Protein AF-A0A2H6NH51-F1 (afdb_monomer)

Nearest PDB structures (foldseek):
  9avl-assembly1_Q  TM=4.907E-01  e=4.802E-16  Homo sapiens
  7dd7-assembly1_B  TM=4.843E-01  e=1.681E-16  Gallus gallus
  8szg-assembly1_A  TM=5.034E-01  e=1.294E-15  Homo sapiens
  7m3g-assembly1_B  TM=4.963E-01  e=8.116E-16  Homo sapiens
  8szh-assembly1_B  TM=4.810E-01  e=1.025E-15  Homo sapiens

Organism: NCBI:txid3147026

Foldseek 3Di:
DDWDADPVRHTDDKDWDWDWDDDVPDDTDIDGQWIQDPNDTGGDVVNVVSCVVVVHDDDDPAPDDWAAWQWAWADDPPDDPRDTDTHGADFQWTGQDIHHNHTHGDDPQWGADPSRNDTDGDDDDAAACPDPVNVVLLVVLVVQLVVLVVVLVVCVVPVVDVVCVVPPVVVVNVVSVVSNVVSCVVVLRHDDDDPVNVVVCVVVPD

Radius of gyration: 40.47 Å; Cα contacts (8 Å, |Δi|>4): 249; chains: 1; bounding box: 83×33×115 Å

InterPro domains:
  IPR000068 GPCR, family 3, extracellular calcium-sensing receptor-related [PTHR24061] (3-205)
  IPR009030 Growth factor receptor cysteine-rich domain superfamily [SSF57184] (60-121)
  IPR011500 GPCR, family 3, nine cysteines domain [PF07562] (59-112)
  IPR017978 GPCR family 3, C-terminal [PF00003] (127-206)
  IPR017978 GPCR family 3, C-terminal [PS50259] (133-206)
  IPR038550 GPCR, family 3, nine cysteines domain superfamily [G3DSA:2.10.50.30] (57-134)

pLDDT: mean 82.9, std 10.69, range [46.97, 96.56]

Structure (mmCIF, N/CA/C/O backbone):
data_AF-A0A2H6NH51-F1
#
_entry.id   AF-A0A2H6NH51-F1
#
loop_
_atom_site.group_PDB
_atom_site.id
_atom_site.type_symbol
_atom_site.label_atom_id
_atom_site.label_alt_id
_atom_site.label_comp_id
_atom_site.label_asym_id
_atom_site.label_entity_id
_atom_site.label_seq_id
_atom_site.pdbx_PDB_ins_code
_atom_site.Cartn_x
_atom_site.Cartn_y
_atom_site.Cartn_z
_atom_site.occupancy
_atom_site.B_iso_or_equiv
_atom_site.auth_seq_id
_atom_site.auth_comp_id
_atom_site.auth_asym_id
_atom_site.auth_atom_id
_atom_site.pdbx_PDB_model_num
ATOM 1 N N . PHE A 1 1 ? 47.342 8.811 -46.513 1.00 53.38 1 PHE A N 1
ATOM 2 C CA . PHE A 1 1 ? 46.679 7.983 -45.489 1.00 53.38 1 PHE A CA 1
ATOM 3 C C . PHE A 1 1 ? 47.069 8.536 -44.127 1.00 53.38 1 PHE A C 1
ATOM 5 O O . PHE A 1 1 ? 48.263 8.658 -43.884 1.00 53.38 1 PHE A O 1
ATOM 12 N N . LYS A 1 2 ? 46.115 8.971 -43.295 1.00 65.12 2 LYS A N 1
ATOM 13 C CA . LYS A 1 2 ? 46.394 9.384 -41.910 1.00 65.12 2 LYS A CA 1
ATOM 14 C C . LYS A 1 2 ? 45.857 8.282 -41.002 1.00 65.12 2 LYS A C 1
ATOM 16 O O . LYS A 1 2 ? 44.665 8.012 -41.045 1.00 65.12 2 LYS A O 1
ATOM 21 N N . LEU A 1 3 ? 46.753 7.611 -40.284 1.00 69.19 3 LEU A N 1
ATOM 22 C CA . LEU A 1 3 ? 46.418 6.585 -39.300 1.00 69.19 3 LEU A CA 1
ATOM 23 C C . LEU A 1 3 ? 46.272 7.266 -37.943 1.00 69.19 3 LEU A C 1
ATOM 25 O O . LEU A 1 3 ? 47.098 8.107 -37.584 1.00 69.19 3 LEU A O 1
ATOM 29 N N . TYR A 1 4 ? 45.223 6.913 -37.216 1.00 73.75 4 TYR A N 1
ATOM 30 C CA . TYR A 1 4 ? 44.957 7.421 -35.878 1.00 73.75 4 TYR A CA 1
ATOM 31 C C . TYR A 1 4 ? 44.910 6.231 -34.932 1.00 73.75 4 TYR A C 1
ATOM 33 O O . TYR A 1 4 ? 44.354 5.195 -35.289 1.00 73.75 4 TYR A O 1
ATOM 41 N N . MET A 1 5 ? 45.517 6.371 -33.759 1.00 75.56 5 MET A N 1
ATOM 42 C CA . MET A 1 5 ? 45.438 5.363 -32.709 1.00 75.56 5 MET A CA 1
ATOM 43 C C . MET A 1 5 ? 44.361 5.770 -31.712 1.00 75.56 5 MET A C 1
ATOM 45 O O . MET A 1 5 ? 44.186 6.959 -31.427 1.00 75.56 5 MET A O 1
ATOM 49 N N . ASP A 1 6 ? 43.622 4.792 -31.217 1.00 75.12 6 ASP A N 1
ATOM 50 C CA . ASP A 1 6 ? 42.740 4.961 -30.079 1.00 75.12 6 ASP A CA 1
ATOM 51 C C . ASP A 1 6 ? 43.566 5.116 -28.774 1.00 75.12 6 ASP A C 1
ATOM 53 O O . ASP A 1 6 ? 44.796 4.993 -28.788 1.00 75.12 6 ASP A O 1
ATOM 57 N N . PRO A 1 7 ? 42.929 5.407 -27.626 1.00 77.06 7 PRO A N 1
ATOM 58 C CA . PRO A 1 7 ? 43.622 5.539 -26.342 1.00 77.06 7 PRO A CA 1
ATOM 59 C C . PRO A 1 7 ? 44.364 4.276 -25.875 1.00 77.06 7 PRO A C 1
ATOM 61 O O . PRO A 1 7 ? 45.208 4.373 -24.987 1.00 77.06 7 PRO A O 1
ATOM 64 N N . ASN A 1 8 ? 44.054 3.115 -26.456 1.00 82.38 8 ASN A N 1
ATOM 65 C CA . ASN A 1 8 ? 44.655 1.822 -26.139 1.00 82.38 8 ASN A CA 1
ATOM 66 C C . ASN A 1 8 ? 45.811 1.464 -27.095 1.00 82.38 8 ASN A C 1
ATOM 68 O O . ASN A 1 8 ? 46.464 0.440 -26.904 1.00 82.38 8 ASN A O 1
ATOM 72 N N . GLY A 1 9 ? 46.097 2.305 -28.097 1.00 79.19 9 GLY A N 1
ATOM 73 C CA . GLY A 1 9 ? 47.143 2.076 -29.096 1.00 79.19 9 GLY A CA 1
ATOM 74 C C . GLY A 1 9 ? 46.693 1.256 -30.310 1.00 79.19 9 GLY A C 1
ATOM 75 O O . GLY A 1 9 ? 47.531 0.888 -31.134 1.00 79.19 9 GLY A O 1
ATOM 76 N N . GLU A 1 10 ? 45.395 0.982 -30.457 1.00 79.38 10 GLU A N 1
ATOM 77 C CA . GLU A 1 10 ? 44.827 0.284 -31.612 1.00 79.38 10 GLU A CA 1
ATOM 78 C C . GLU A 1 10 ? 44.537 1.256 -32.757 1.00 79.38 10 GLU A C 1
ATOM 80 O O . GLU A 1 10 ? 44.180 2.415 -32.548 1.00 79.38 10 GLU A O 1
ATOM 85 N N . VAL A 1 11 ? 44.670 0.800 -34.005 1.00 78.31 11 VAL A N 1
ATOM 86 C CA . VAL A 1 11 ? 44.349 1.633 -35.172 1.00 78.31 11 VAL A CA 1
ATOM 87 C C . VAL A 1 11 ? 42.841 1.882 -35.216 1.00 78.31 11 VAL A C 1
ATOM 89 O O . VAL A 1 11 ? 42.056 0.961 -35.429 1.00 78.31 11 VAL A O 1
ATOM 92 N N . ALA A 1 12 ? 42.434 3.143 -35.076 1.00 74.75 12 ALA A N 1
ATOM 93 C CA . ALA A 1 12 ? 41.048 3.547 -35.238 1.00 74.75 12 ALA A CA 1
ATOM 94 C C . ALA A 1 12 ? 40.618 3.358 -36.700 1.00 74.75 12 ALA A C 1
ATOM 96 O O . ALA A 1 12 ? 41.157 3.988 -37.614 1.00 74.75 12 ALA A O 1
ATOM 97 N N . ALA A 1 13 ? 39.640 2.477 -36.908 1.00 75.88 13 ALA A N 1
ATOM 98 C CA . ALA A 1 13 ? 39.051 2.222 -38.212 1.00 75.88 13 ALA A CA 1
ATOM 99 C C . ALA A 1 13 ? 37.956 3.248 -38.526 1.00 75.88 13 ALA A C 1
ATOM 101 O O . ALA A 1 13 ? 37.022 3.442 -37.744 1.00 75.88 13 ALA A O 1
ATOM 102 N N . ASP A 1 14 ? 38.043 3.849 -39.711 1.00 83.19 14 ASP A N 1
ATOM 103 C CA . ASP A 1 14 ? 36.959 4.654 -40.259 1.00 83.19 14 ASP A CA 1
ATOM 104 C C . ASP A 1 14 ? 35.989 3.737 -41.017 1.00 83.19 14 ASP A C 1
ATOM 106 O O . ASP A 1 14 ? 36.374 3.014 -41.940 1.00 83.19 14 ASP A O 1
ATOM 110 N N . LEU A 1 15 ? 34.715 3.751 -40.627 1.00 86.81 15 LEU A N 1
ATOM 111 C CA . LEU A 1 15 ? 33.691 2.843 -41.148 1.00 86.81 15 LEU A CA 1
ATOM 112 C C . LEU A 1 15 ? 32.605 3.626 -41.887 1.00 86.81 15 LEU A C 1
ATOM 114 O O . LEU A 1 15 ? 32.088 4.627 -41.396 1.00 86.81 15 LEU A O 1
ATOM 118 N N . GLY A 1 16 ? 32.216 3.150 -43.070 1.00 88.62 16 GLY A N 1
ATOM 119 C CA . GLY A 1 16 ? 31.068 3.670 -43.813 1.00 88.62 16 GLY A CA 1
ATOM 120 C C . GLY A 1 16 ? 29.858 2.755 -43.661 1.00 88.62 16 GLY A C 1
ATOM 121 O O . GLY A 1 16 ? 29.930 1.586 -44.032 1.00 88.62 16 GLY A O 1
ATOM 122 N N . ILE A 1 17 ? 28.737 3.291 -43.181 1.00 88.56 17 ILE A N 1
ATOM 123 C CA . ILE A 1 17 ? 27.462 2.575 -43.096 1.00 88.56 17 ILE A CA 1
ATOM 124 C C . ILE A 1 17 ? 26.653 2.863 -44.357 1.00 88.56 17 ILE A C 1
ATOM 126 O O . ILE A 1 17 ? 26.317 4.012 -44.656 1.00 88.56 17 ILE A O 1
ATOM 130 N N . TRP A 1 18 ? 26.332 1.806 -45.095 1.00 88.06 18 TRP A N 1
ATOM 131 C CA . TRP A 1 18 ? 25.560 1.859 -46.333 1.00 88.06 18 TRP A CA 1
ATOM 132 C C . TRP A 1 18 ? 24.191 1.217 -46.131 1.00 88.06 18 TRP A C 1
ATOM 134 O O . TRP A 1 18 ? 24.067 0.259 -45.375 1.00 88.06 18 TRP A O 1
ATOM 144 N N . GLY A 1 19 ? 23.178 1.704 -46.839 1.00 84.38 19 GLY A N 1
ATOM 145 C CA . GLY A 1 19 ? 21.852 1.095 -46.878 1.00 84.38 19 GLY A CA 1
ATOM 146 C C . GLY A 1 19 ? 21.200 1.259 -48.245 1.00 84.38 19 GLY A C 1
ATOM 147 O O . GLY A 1 19 ? 21.696 2.001 -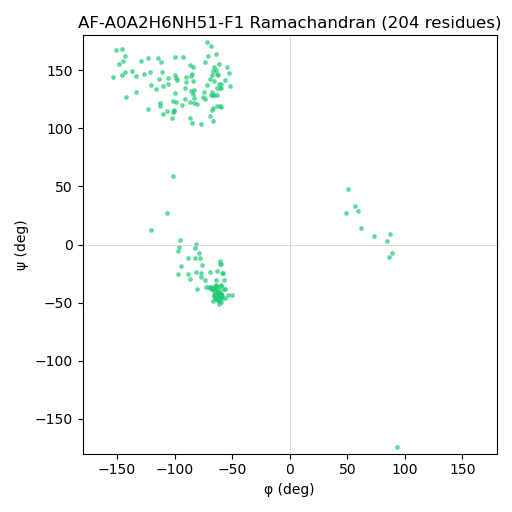49.093 1.00 84.38 19 GLY A O 1
ATOM 148 N N . TYR A 1 20 ? 20.104 0.539 -48.463 1.00 83.69 20 TYR A N 1
ATOM 149 C CA . TYR A 1 20 ? 19.330 0.608 -49.699 1.00 83.69 20 TYR A CA 1
ATOM 150 C C . TYR A 1 20 ? 18.103 1.496 -49.505 1.00 83.69 20 TYR A C 1
ATOM 152 O O . TYR A 1 20 ? 17.339 1.317 -48.558 1.00 83.69 20 TYR A O 1
ATOM 160 N N . LEU A 1 21 ? 17.906 2.440 -50.420 1.00 77.75 21 LEU A N 1
ATOM 161 C CA . LEU A 1 21 ? 16.709 3.263 -50.518 1.00 77.75 21 LEU A CA 1
ATOM 162 C C . LEU A 1 21 ? 15.825 2.706 -51.628 1.00 77.75 21 LEU A C 1
ATOM 164 O O . LEU A 1 21 ? 16.200 2.709 -52.799 1.00 77.75 21 LEU A O 1
ATOM 168 N N . ILE A 1 22 ? 14.650 2.225 -5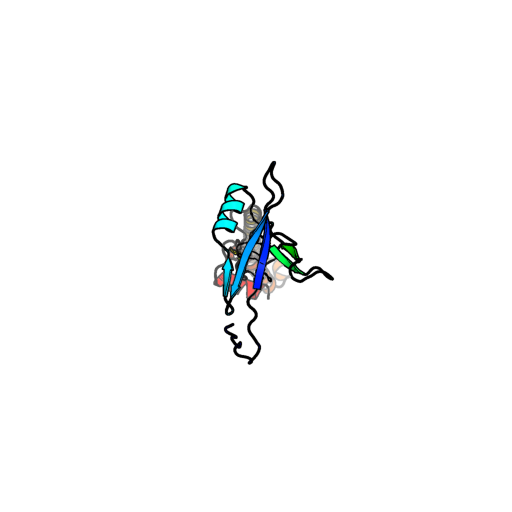1.235 1.00 76.75 22 ILE A N 1
ATOM 169 C CA . ILE A 1 22 ? 13.651 1.666 -52.142 1.00 76.75 22 ILE A CA 1
ATOM 170 C C . ILE A 1 22 ? 12.576 2.733 -52.336 1.00 76.75 22 ILE A C 1
ATOM 172 O O . ILE A 1 22 ? 11.818 3.031 -51.411 1.00 76.75 22 ILE A O 1
ATOM 176 N N . LEU A 1 23 ? 12.538 3.327 -53.526 1.00 73.94 23 LEU A N 1
ATOM 177 C CA . LEU A 1 23 ? 11.530 4.307 -53.918 1.00 73.94 23 LEU A CA 1
ATOM 178 C C . LEU A 1 23 ? 10.449 3.618 -54.762 1.00 73.94 23 LEU A C 1
ATOM 180 O O . LEU A 1 23 ? 10.765 2.731 -55.556 1.00 73.94 23 LEU A O 1
ATOM 184 N N . PRO A 1 24 ? 9.168 3.996 -54.618 1.00 71.38 24 PRO A N 1
ATOM 185 C CA . PRO A 1 24 ? 8.112 3.409 -55.428 1.00 71.38 24 PRO A CA 1
ATOM 186 C C . PRO A 1 24 ? 8.343 3.745 -56.911 1.00 71.38 24 PRO A C 1
ATOM 188 O O . PRO A 1 24 ? 8.292 4.914 -57.281 1.00 71.38 24 PRO A O 1
ATOM 191 N N . ARG A 1 25 ? 8.524 2.703 -57.740 1.00 73.31 25 ARG A N 1
ATOM 192 C CA . ARG A 1 25 ? 8.771 2.723 -59.205 1.00 73.31 25 ARG A CA 1
ATOM 193 C C . ARG A 1 25 ? 10.222 2.918 -59.680 1.00 73.31 25 ARG A C 1
ATOM 195 O O . ARG A 1 25 ? 10.425 2.904 -60.888 1.00 73.31 25 ARG A O 1
ATOM 202 N N . ASP A 1 26 ? 11.196 3.006 -58.777 1.00 77.12 26 ASP A N 1
ATOM 203 C CA . ASP A 1 26 ? 12.629 3.070 -59.116 1.00 77.12 26 ASP A CA 1
ATOM 204 C C . ASP A 1 26 ? 13.384 1.819 -58.626 1.00 77.12 26 ASP A C 1
ATOM 206 O O . ASP A 1 26 ? 12.936 1.120 -57.713 1.00 77.12 26 ASP A O 1
ATOM 210 N N . ASP A 1 27 ? 14.560 1.565 -59.207 1.00 82.94 27 ASP A N 1
ATOM 211 C CA . ASP A 1 27 ? 15.500 0.537 -58.739 1.00 82.94 27 ASP A CA 1
ATOM 212 C C . ASP A 1 27 ? 16.104 0.909 -57.361 1.00 82.94 27 ASP A C 1
ATOM 214 O O . ASP A 1 27 ? 16.318 2.101 -57.087 1.00 82.94 27 ASP A O 1
ATOM 218 N N . PRO A 1 28 ? 16.389 -0.061 -56.465 1.00 81.44 28 PRO A N 1
ATOM 219 C CA . PRO A 1 28 ? 16.940 0.219 -55.142 1.00 81.44 28 PRO A CA 1
ATOM 220 C C . PRO A 1 28 ? 18.299 0.923 -55.222 1.00 81.44 28 PRO A C 1
ATOM 222 O O . PRO A 1 28 ? 19.288 0.365 -55.695 1.00 81.44 28 PRO A O 1
ATOM 225 N N . ARG A 1 29 ? 18.396 2.137 -54.671 1.00 81.62 29 ARG A N 1
ATOM 226 C CA . ARG A 1 29 ? 19.655 2.897 -54.668 1.00 81.62 29 ARG A CA 1
ATOM 227 C C . ARG A 1 29 ? 20.472 2.608 -53.416 1.00 81.62 29 ARG A C 1
ATOM 2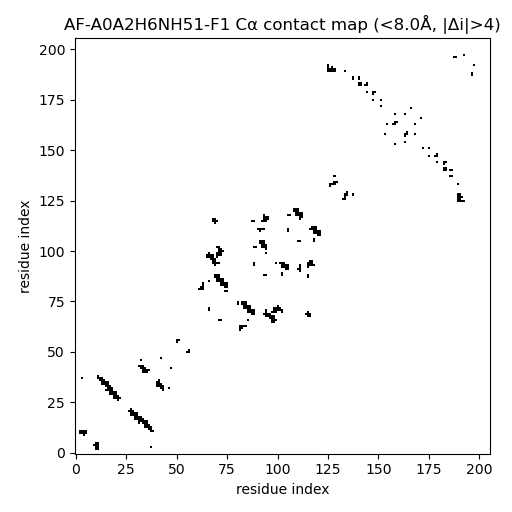29 O O . ARG A 1 29 ? 19.987 2.786 -52.299 1.00 81.62 29 ARG A O 1
ATOM 236 N N . LYS A 1 30 ? 21.730 2.189 -53.592 1.00 85.44 30 LYS A N 1
ATOM 237 C CA . LYS A 1 30 ? 22.684 2.024 -52.487 1.00 85.44 30 LYS A CA 1
ATOM 238 C C . LYS A 1 30 ? 23.283 3.372 -52.108 1.00 85.44 30 LYS A C 1
ATOM 240 O O . LYS A 1 30 ? 23.947 4.015 -52.913 1.00 85.44 30 LYS A O 1
ATOM 245 N N . GLU A 1 31 ? 23.097 3.759 -50.858 1.00 84.50 31 GLU A N 1
ATOM 246 C CA . GLU A 1 31 ? 23.426 5.088 -50.359 1.00 84.50 31 GLU A CA 1
ATOM 247 C C . GLU A 1 31 ? 24.193 5.000 -49.039 1.00 84.50 31 GLU A C 1
ATOM 249 O O . GLU A 1 31 ? 23.980 4.095 -48.227 1.00 84.50 31 GLU A O 1
ATOM 254 N N . ARG A 1 32 ? 25.134 5.924 -48.821 1.00 85.88 32 ARG A N 1
ATOM 255 C CA . ARG A 1 32 ? 25.915 5.967 -47.577 1.00 85.88 32 ARG A CA 1
ATOM 256 C C . ARG A 1 32 ? 25.134 6.743 -46.524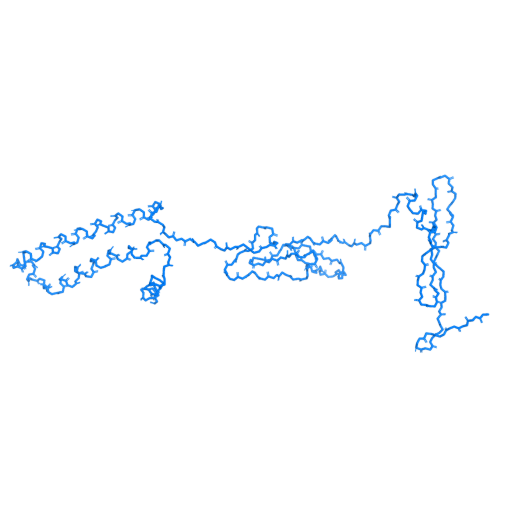 1.00 85.88 32 ARG A C 1
ATOM 258 O O . ARG A 1 32 ? 25.098 7.969 -46.558 1.00 85.88 32 ARG A O 1
ATOM 265 N N . LEU A 1 33 ? 24.550 6.037 -45.566 1.00 86.75 33 LEU A N 1
ATOM 266 C CA . LEU A 1 33 ? 23.652 6.618 -44.568 1.00 86.75 33 LEU A CA 1
ATOM 267 C C . LEU A 1 33 ? 24.405 7.296 -43.420 1.00 86.75 33 LEU A C 1
ATOM 269 O O . LEU A 1 33 ? 23.997 8.356 -42.943 1.00 86.75 33 LEU A O 1
ATOM 273 N N . ALA A 1 34 ? 25.517 6.706 -42.990 1.00 88.56 34 ALA A N 1
ATOM 274 C CA . ALA A 1 34 ? 26.318 7.226 -41.891 1.00 88.56 34 ALA A CA 1
ATOM 275 C C . ALA A 1 34 ? 27.790 6.848 -42.051 1.00 88.56 34 ALA A C 1
ATOM 277 O O . ALA A 1 34 ? 28.156 6.015 -42.883 1.00 88.56 34 ALA A O 1
ATOM 278 N N . TYR A 1 35 ? 28.647 7.478 -41.263 1.00 89.62 35 TYR A N 1
ATOM 279 C CA . TYR A 1 35 ? 30.046 7.100 -41.152 1.00 89.62 35 TYR A CA 1
ATOM 280 C C . TYR A 1 35 ? 30.523 7.268 -39.715 1.00 89.62 35 TYR A C 1
ATOM 282 O O . TYR A 1 35 ? 30.037 8.122 -38.973 1.00 89.62 35 TYR A O 1
ATOM 290 N N . PHE A 1 36 ? 31.456 6.415 -39.331 1.00 88.69 36 PHE A N 1
ATOM 291 C CA . PHE A 1 36 ? 32.162 6.475 -38.071 1.00 88.69 36 PHE A CA 1
ATOM 292 C C . PHE A 1 36 ? 33.595 6.868 -38.386 1.00 88.69 36 PHE A C 1
ATOM 294 O O . PHE A 1 36 ? 34.296 6.119 -39.057 1.00 88.69 36 PHE A O 1
ATOM 301 N N . GLU A 1 37 ? 33.998 8.059 -37.967 1.00 86.44 37 GLU A N 1
ATOM 302 C CA . GLU A 1 37 ? 35.344 8.577 -38.199 1.00 86.44 37 GLU A CA 1
ATOM 303 C C . GLU A 1 37 ? 35.859 9.162 -36.888 1.00 86.44 37 GLU A C 1
ATOM 305 O O . GLU A 1 37 ? 35.147 9.918 -36.222 1.00 86.44 37 GLU A O 1
ATOM 310 N N . ARG A 1 38 ? 37.085 8.804 -36.492 1.00 79.19 38 ARG A N 1
ATOM 311 C CA . ARG A 1 38 ? 37.716 9.302 -35.248 1.00 79.19 38 ARG A CA 1
ATOM 312 C C . ARG A 1 38 ? 36.825 9.155 -34.005 1.00 79.19 38 ARG A C 1
ATOM 314 O O . ARG A 1 38 ? 36.629 10.112 -33.256 1.00 79.19 38 ARG A O 1
ATOM 321 N N . GLN A 1 39 ? 36.249 7.969 -33.817 1.00 77.25 39 GLN A N 1
ATOM 322 C CA . GLN A 1 39 ? 35.328 7.664 -32.714 1.00 77.25 39 GLN A CA 1
ATOM 323 C C . GLN A 1 39 ? 34.031 8.491 -32.694 1.00 77.25 39 GLN A C 1
ATOM 325 O O . GLN A 1 39 ? 33.311 8.510 -31.697 1.00 77.25 39 GLN A O 1
ATOM 330 N N . ARG A 1 40 ? 33.705 9.186 -33.790 1.00 83.50 40 ARG A N 1
ATOM 331 C CA . ARG A 1 40 ? 32.475 9.964 -33.916 1.00 83.50 40 ARG A CA 1
ATOM 332 C C . ARG A 1 40 ? 31.569 9.347 -34.955 1.00 83.50 40 ARG A C 1
ATOM 334 O O . ARG A 1 40 ? 31.917 9.235 -36.129 1.00 83.50 40 ARG A O 1
ATOM 341 N N . PHE A 1 41 ? 30.369 9.008 -34.512 1.00 89.25 41 PHE A N 1
ATOM 342 C CA . PHE A 1 41 ? 29.302 8.571 -35.386 1.00 89.25 41 PHE A CA 1
ATOM 343 C C . PHE A 1 41 ? 28.577 9.779 -35.985 1.00 89.25 41 PHE A C 1
ATOM 345 O O . PHE A 1 41 ? 28.047 10.614 -35.255 1.00 89.25 41 PHE A O 1
ATOM 352 N N . THR A 1 42 ? 28.549 9.870 -37.314 1.00 88.56 42 THR A N 1
ATOM 353 C CA . THR A 1 42 ? 27.864 10.944 -38.040 1.00 88.56 42 THR A CA 1
ATOM 354 C C . THR A 1 42 ? 26.840 10.362 -39.005 1.00 88.56 42 THR A C 1
ATOM 356 O O . THR A 1 42 ? 27.190 9.683 -39.973 1.00 88.56 42 THR A O 1
ATOM 359 N N . ILE A 1 43 ? 25.563 10.670 -38.772 1.00 87.56 43 ILE A N 1
ATOM 360 C CA . ILE A 1 43 ? 24.467 10.346 -39.692 1.00 87.56 43 ILE A CA 1
ATOM 361 C C . ILE A 1 43 ? 24.353 11.466 -40.723 1.00 87.56 43 ILE A C 1
ATOM 363 O O . ILE A 1 43 ? 24.311 12.648 -40.373 1.00 87.56 43 ILE A O 1
ATOM 367 N N . ARG A 1 44 ? 24.274 11.119 -42.009 1.00 85.81 44 ARG A N 1
ATOM 368 C CA . ARG A 1 44 ? 24.096 12.129 -43.052 1.00 85.81 44 ARG A CA 1
ATOM 369 C C . ARG A 1 44 ? 22.661 12.664 -43.055 1.00 85.81 44 ARG A C 1
ATOM 371 O O . ARG A 1 44 ? 21.699 11.905 -43.123 1.00 85.81 44 ARG A O 1
ATOM 378 N N . GLN A 1 45 ? 22.512 13.990 -43.074 1.00 81.12 45 GLN A N 1
ATOM 379 C CA . GLN A 1 45 ? 21.200 14.654 -43.037 1.00 81.12 45 GLN A CA 1
ATOM 380 C C . GLN A 1 45 ? 20.280 14.268 -44.208 1.00 81.12 45 GLN A C 1
ATOM 382 O O . GLN A 1 45 ? 19.077 14.136 -44.000 1.00 81.12 45 GLN A O 1
ATOM 387 N N . TYR A 1 46 ? 20.821 14.029 -45.412 1.00 78.25 46 TYR A N 1
ATOM 388 C CA . TYR A 1 46 ? 20.004 13.597 -46.557 1.00 78.25 46 TYR A CA 1
ATOM 389 C C . TYR A 1 46 ? 19.359 12.215 -46.338 1.00 78.25 46 TYR A C 1
ATOM 391 O O . TYR A 1 46 ? 18.265 11.963 -46.827 1.00 78.25 46 TYR A O 1
ATOM 399 N N . ALA A 1 47 ? 19.999 11.321 -45.575 1.00 71.62 47 ALA A N 1
ATOM 400 C CA . ALA A 1 47 ? 19.414 10.026 -45.240 1.00 71.62 47 ALA A CA 1
ATOM 401 C C . ALA A 1 47 ? 18.193 10.200 -44.319 1.00 71.62 47 ALA A C 1
ATOM 403 O O . ALA A 1 47 ? 17.169 9.546 -44.503 1.00 71.62 47 ALA A O 1
ATOM 404 N N . LEU A 1 48 ? 18.269 11.147 -43.377 1.00 72.75 48 LEU A N 1
ATOM 405 C CA . LEU A 1 48 ? 17.154 11.504 -42.497 1.00 72.75 48 LEU A CA 1
ATOM 406 C C . LEU A 1 48 ? 16.013 12.202 -43.254 1.00 72.75 48 LEU A C 1
ATOM 408 O O . LEU A 1 48 ? 14.845 11.953 -42.956 1.00 72.75 48 LEU A O 1
ATOM 412 N N . SER A 1 49 ? 16.321 13.060 -44.235 1.00 75.19 49 SER A N 1
ATOM 413 C CA . SER A 1 49 ? 15.290 13.728 -45.040 1.00 75.19 49 SER A CA 1
ATOM 414 C C . SER A 1 49 ? 14.542 12.755 -45.953 1.00 75.19 49 SER A C 1
ATOM 416 O O . SER A 1 49 ? 13.329 12.883 -46.083 1.00 75.19 49 SER A O 1
ATOM 418 N N . GLN A 1 50 ? 15.219 11.749 -46.514 1.00 72.50 50 GLN A N 1
ATOM 419 C CA . GLN A 1 50 ? 14.584 10.710 -47.336 1.00 72.50 50 GLN A CA 1
ATOM 420 C C . GLN A 1 50 ? 13.647 9.802 -46.524 1.00 72.50 50 GLN A C 1
ATOM 422 O O . GLN A 1 50 ? 12.559 9.469 -46.987 1.00 72.50 50 GLN A O 1
ATOM 427 N N . LEU A 1 51 ? 14.012 9.450 -45.287 1.00 71.31 51 LEU A N 1
ATOM 428 C CA . LEU A 1 51 ? 13.132 8.690 -44.386 1.00 71.31 51 LEU A CA 1
ATOM 429 C C . LEU A 1 51 ? 11.864 9.474 -44.020 1.00 71.31 51 LEU A C 1
ATOM 431 O O . LEU A 1 51 ? 10.761 8.928 -44.073 1.00 71.31 51 LEU A O 1
ATOM 435 N N . LYS A 1 52 ? 12.014 10.776 -43.733 1.00 74.19 52 LYS A N 1
ATOM 436 C CA . LYS A 1 52 ? 10.879 11.686 -43.522 1.00 74.19 52 LYS A CA 1
ATOM 437 C C . LYS A 1 52 ? 10.008 11.819 -44.771 1.00 74.19 52 LYS A C 1
ATOM 439 O O . LYS A 1 52 ? 8.792 11.768 -44.650 1.00 74.19 52 LYS A O 1
ATOM 444 N N . LEU A 1 53 ? 10.613 11.949 -45.955 1.00 73.38 53 LEU A N 1
ATOM 445 C CA . LEU A 1 53 ? 9.892 12.030 -47.232 1.00 73.38 53 LEU A CA 1
ATOM 446 C C . LEU A 1 53 ? 9.040 10.777 -47.487 1.00 73.38 53 LEU A C 1
ATOM 448 O O . LEU A 1 53 ? 7.943 10.870 -48.028 1.00 73.38 53 LEU A O 1
ATOM 452 N N . LEU A 1 54 ? 9.532 9.613 -47.065 1.00 72.06 54 LEU A N 1
ATOM 453 C CA . LEU A 1 54 ? 8.840 8.331 -47.186 1.00 72.06 54 LEU A CA 1
ATOM 454 C C . LEU A 1 54 ? 7.798 8.080 -46.082 1.00 72.06 54 LEU A C 1
ATOM 456 O O . LEU A 1 54 ? 7.190 7.010 -46.084 1.00 72.06 54 LEU A O 1
ATOM 460 N N . ASN A 1 55 ? 7.598 9.014 -45.139 1.00 69.88 55 ASN A N 1
ATOM 461 C CA . ASN A 1 55 ? 6.783 8.825 -43.928 1.00 69.88 55 ASN A CA 1
ATOM 462 C C . ASN A 1 55 ? 7.113 7.524 -43.169 1.00 69.88 55 ASN A C 1
ATOM 464 O O . ASN A 1 55 ? 6.264 6.960 -42.481 1.00 69.88 55 ASN A O 1
ATOM 468 N N . LYS A 1 56 ? 8.351 7.032 -43.287 1.00 69.00 56 LYS A N 1
ATOM 469 C CA . LYS A 1 56 ? 8.814 5.845 -42.570 1.00 69.00 56 LYS A CA 1
ATOM 470 C C . LYS A 1 56 ? 9.655 6.284 -41.381 1.00 69.00 56 LYS A C 1
ATOM 472 O O . LYS A 1 56 ? 10.741 6.837 -41.550 1.00 69.00 56 LYS A O 1
ATOM 477 N N . SER A 1 57 ? 9.158 6.024 -40.177 1.00 67.81 57 SER A N 1
ATOM 478 C CA . SER A 1 57 ? 9.992 5.989 -38.978 1.00 67.81 57 SER A CA 1
ATOM 479 C C . SER A 1 57 ? 10.843 4.716 -38.981 1.00 67.81 57 SER A C 1
ATOM 481 O O . SER A 1 57 ? 10.520 3.727 -39.645 1.00 67.81 57 SER A O 1
ATOM 483 N N . PHE A 1 58 ? 11.962 4.741 -38.257 1.00 70.31 58 PHE A N 1
ATOM 484 C CA . PHE A 1 58 ? 12.706 3.514 -37.994 1.00 70.31 58 PHE A CA 1
ATOM 485 C C . PHE A 1 58 ? 11.817 2.545 -37.202 1.00 70.31 58 PHE A C 1
ATOM 487 O O . PHE A 1 58 ? 11.120 2.996 -36.290 1.00 70.31 58 PHE A O 1
ATOM 494 N N . PRO A 1 59 ? 11.827 1.242 -37.528 1.00 73.25 59 PRO A N 1
ATOM 495 C CA . PRO A 1 59 ? 11.116 0.265 -36.720 1.00 73.25 59 PRO A CA 1
ATOM 496 C C . PRO A 1 59 ? 11.731 0.237 -35.317 1.00 73.25 59 PRO A C 1
ATOM 498 O O . PRO A 1 59 ? 12.951 0.109 -35.175 1.00 73.25 59 PRO A O 1
ATOM 501 N N . GLN A 1 60 ? 10.899 0.355 -34.282 1.00 78.88 60 GLN A N 1
ATOM 502 C CA . GLN A 1 60 ? 11.339 0.066 -32.921 1.00 78.88 60 GLN A CA 1
ATOM 503 C C . GLN A 1 60 ? 11.667 -1.423 -32.826 1.00 78.88 60 GLN A C 1
ATOM 505 O O . GLN A 1 60 ? 10.887 -2.274 -33.243 1.00 78.88 60 GLN A O 1
ATOM 510 N N . SER A 1 61 ? 12.860 -1.722 -32.322 1.00 84.31 61 SER A N 1
ATOM 511 C CA . SER A 1 61 ? 13.335 -3.090 -32.096 1.00 84.31 61 SER A CA 1
ATOM 512 C C . SER A 1 61 ? 13.193 -3.421 -30.612 1.00 84.31 61 SER A C 1
ATOM 514 O O . SER A 1 61 ? 14.181 -3.657 -29.922 1.00 84.31 61 SER A O 1
ATOM 516 N N . GLU A 1 62 ? 11.963 -3.347 -30.114 1.00 86.12 62 GLU A N 1
ATOM 517 C CA . GLU A 1 62 ? 11.616 -3.626 -28.722 1.00 86.12 62 GLU A CA 1
ATOM 518 C C . GLU A 1 62 ? 10.817 -4.929 -28.657 1.00 86.12 62 GLU A C 1
ATOM 520 O O . GLU A 1 62 ? 9.952 -5.181 -29.493 1.00 86.12 62 GLU A O 1
ATOM 525 N N . CYS A 1 63 ? 11.152 -5.777 -27.685 1.00 88.19 63 CYS A N 1
ATOM 526 C CA . CYS A 1 63 ? 10.481 -7.059 -27.466 1.00 88.19 63 CYS A CA 1
ATOM 527 C C . CYS A 1 63 ? 9.076 -6.867 -26.882 1.00 88.19 63 CYS A C 1
ATOM 529 O O . CYS A 1 63 ? 8.145 -7.600 -27.206 1.00 88.19 63 CYS A O 1
ATOM 531 N N . VAL A 1 64 ? 8.945 -5.863 -26.015 1.00 90.88 64 VAL A N 1
ATOM 532 C CA . VAL A 1 64 ? 7.737 -5.546 -25.258 1.00 90.88 64 VAL A CA 1
ATOM 533 C C . VAL A 1 64 ? 7.656 -4.036 -25.102 1.00 90.88 64 VAL A C 1
ATOM 535 O O . VAL A 1 64 ? 8.686 -3.371 -24.980 1.00 90.88 64 VAL A O 1
ATOM 538 N N . GLU A 1 65 ? 6.436 -3.507 -25.101 1.00 90.81 65 GLU A N 1
ATOM 539 C CA . GLU A 1 65 ? 6.191 -2.101 -24.787 1.00 90.81 65 GLU A CA 1
ATOM 540 C C . GLU A 1 65 ? 6.549 -1.797 -23.323 1.00 90.81 65 GLU A C 1
ATOM 542 O O . GLU A 1 65 ? 6.453 -2.667 -22.451 1.00 90.81 65 GLU A O 1
ATOM 547 N N . SER A 1 66 ? 6.917 -0.546 -23.039 1.00 92.00 66 SER A N 1
ATOM 548 C CA . SER A 1 66 ? 7.195 -0.104 -21.672 1.00 92.00 66 SER A CA 1
ATOM 549 C C . SER A 1 66 ? 5.983 -0.264 -20.748 1.00 92.00 66 SER A C 1
ATOM 551 O O . SER A 1 66 ? 4.843 0.076 -21.081 1.00 92.00 66 SER A O 1
ATOM 553 N N . CYS A 1 67 ? 6.242 -0.739 -19.534 1.00 93.81 67 CYS A N 1
ATOM 554 C CA . CYS A 1 67 ? 5.252 -0.866 -18.483 1.00 93.81 67 CYS A CA 1
ATOM 555 C C . CYS A 1 67 ? 4.785 0.505 -18.014 1.00 93.81 67 CYS A C 1
ATOM 557 O O . CYS A 1 67 ? 5.585 1.369 -17.656 1.00 93.81 67 CYS A O 1
ATOM 559 N N . ARG A 1 68 ? 3.468 0.666 -17.928 1.00 95.50 68 ARG A N 1
ATOM 560 C CA . ARG A 1 68 ? 2.831 1.876 -17.404 1.00 95.50 68 ARG A CA 1
ATOM 561 C C . ARG A 1 68 ? 3.023 1.997 -15.884 1.00 95.50 68 ARG A C 1
ATOM 563 O O . ARG A 1 68 ? 3.290 0.991 -15.218 1.00 95.50 68 ARG A O 1
ATOM 570 N N . PRO A 1 69 ? 2.831 3.196 -15.304 1.00 96.44 69 PRO A N 1
ATOM 571 C CA . PRO A 1 69 ? 2.775 3.359 -13.854 1.00 96.44 69 PRO A CA 1
ATOM 572 C C . PRO A 1 69 ? 1.754 2.401 -13.219 1.00 96.44 69 PRO A C 1
ATOM 574 O O . PRO A 1 69 ? 0.746 2.059 -13.834 1.00 96.44 69 PRO A O 1
ATOM 577 N N . GLY A 1 70 ? 2.030 1.945 -11.997 1.00 95.75 70 GLY A N 1
ATOM 578 C CA . GLY A 1 70 ? 1.255 0.905 -11.306 1.00 95.75 70 GLY A CA 1
ATOM 579 C C . GLY A 1 70 ? 1.674 -0.538 -11.617 1.00 95.75 70 GLY A C 1
ATOM 580 O O . GLY A 1 70 ? 1.277 -1.460 -10.897 1.00 95.75 70 GLY A O 1
ATOM 581 N N . PHE A 1 71 ? 2.525 -0.740 -12.627 1.00 95.94 71 PHE A N 1
ATOM 582 C CA . PHE A 1 71 ? 3.088 -2.037 -13.002 1.00 95.94 71 PHE A CA 1
ATOM 583 C C . PHE A 1 71 ? 4.593 -2.093 -12.718 1.00 95.94 71 PHE A C 1
ATOM 585 O O . PHE A 1 71 ? 5.270 -1.070 -12.632 1.00 95.94 71 PHE A O 1
ATOM 592 N N . VAL A 1 72 ? 5.118 -3.307 -12.569 1.00 96.00 72 VAL A N 1
ATOM 593 C CA . VAL A 1 72 ? 6.537 -3.614 -12.376 1.00 96.00 72 VAL A CA 1
ATOM 594 C C . VAL A 1 72 ? 6.991 -4.630 -13.408 1.00 96.00 72 VAL A C 1
ATOM 596 O O . VAL A 1 72 ? 6.229 -5.516 -13.800 1.00 96.00 72 VAL A O 1
ATOM 599 N N . LYS A 1 73 ? 8.250 -4.510 -13.826 1.00 95.06 73 LYS A N 1
ATOM 600 C CA . LYS A 1 73 ? 8.887 -5.484 -14.708 1.00 95.06 73 LYS A CA 1
ATOM 601 C C . LYS A 1 73 ? 9.092 -6.803 -13.981 1.00 95.06 73 LYS A C 1
ATOM 603 O O . LYS A 1 73 ? 9.705 -6.851 -12.913 1.00 95.06 73 LYS A O 1
ATOM 608 N N . ARG A 1 74 ? 8.644 -7.887 -14.599 1.00 93.69 74 ARG A N 1
ATOM 609 C CA . ARG A 1 74 ? 8.988 -9.250 -14.211 1.00 93.69 74 ARG A CA 1
ATOM 610 C C . ARG A 1 74 ? 9.827 -9.866 -15.319 1.00 93.69 74 ARG A C 1
ATOM 612 O O . ARG A 1 74 ? 9.365 -9.980 -16.447 1.00 93.69 74 ARG A O 1
ATOM 619 N N . ALA A 1 75 ? 11.056 -10.248 -14.986 1.00 91.62 75 ALA A N 1
ATOM 620 C CA . ALA A 1 75 ? 11.918 -10.950 -15.926 1.00 91.62 75 ALA A CA 1
ATOM 621 C C . ALA A 1 75 ? 11.254 -12.260 -16.369 1.00 91.62 75 ALA A C 1
ATOM 623 O O . ALA A 1 75 ? 10.732 -13.001 -15.531 1.00 91.62 75 ALA A O 1
ATOM 624 N N . GLN A 1 76 ? 11.286 -12.524 -17.672 1.00 90.25 76 GLN A N 1
ATOM 625 C CA . GLN A 1 76 ? 10.869 -13.799 -18.236 1.00 90.25 76 GLN A CA 1
ATOM 626 C C . GLN A 1 76 ? 12.029 -14.793 -18.143 1.00 90.25 76 GLN A C 1
ATOM 628 O O . GLN A 1 76 ? 13.179 -14.471 -18.447 1.00 90.25 76 GLN A O 1
ATOM 633 N N . GLU A 1 77 ? 11.744 -16.002 -17.673 1.00 90.81 77 GLU A N 1
ATOM 634 C CA . GLU A 1 77 ? 12.766 -17.031 -17.511 1.00 90.81 77 GLU A CA 1
ATOM 635 C C . GLU A 1 77 ? 13.182 -17.584 -18.881 1.00 90.81 77 GLU A C 1
ATOM 637 O O . GLU A 1 77 ? 12.342 -18.027 -19.659 1.00 90.81 77 GLU A O 1
ATOM 642 N N . GLY A 1 78 ? 14.483 -17.544 -19.182 1.00 89.62 78 GLY A N 1
ATOM 643 C CA . GLY A 1 78 ? 15.040 -18.009 -20.460 1.00 89.62 78 GLY A CA 1
ATOM 644 C C . GLY A 1 78 ? 15.103 -16.961 -21.579 1.00 89.62 78 GLY A C 1
ATOM 645 O O . GLY A 1 78 ? 15.738 -17.228 -22.597 1.00 89.62 78 GLY A O 1
ATOM 646 N N . GLU A 1 79 ? 14.529 -15.773 -21.384 1.00 92.69 79 GLU A N 1
ATOM 6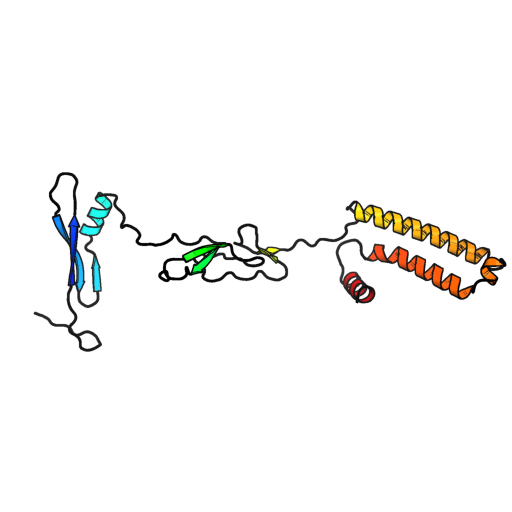47 C CA . GLU A 1 79 ? 14.526 -14.677 -22.365 1.00 92.69 79 GLU A CA 1
ATOM 648 C C . GLU A 1 79 ? 15.596 -13.601 -22.057 1.00 92.69 79 GLU A C 1
ATOM 650 O O . GLU A 1 79 ? 16.102 -13.512 -20.930 1.00 92.69 79 GLU A O 1
ATOM 655 N N . PRO A 1 80 ? 15.979 -12.753 -23.035 1.00 90.31 80 PRO A N 1
ATOM 656 C CA . PRO A 1 80 ? 16.878 -11.622 -22.808 1.00 90.31 80 PRO A CA 1
ATOM 657 C C . PRO A 1 80 ? 16.306 -10.596 -21.818 1.00 90.31 80 PRO A C 1
ATOM 659 O O . PRO A 1 80 ? 15.102 -10.398 -21.732 1.00 90.31 80 PRO A O 1
ATOM 662 N N . VAL A 1 81 ? 17.177 -9.828 -21.152 1.00 88.62 81 VAL A N 1
ATOM 663 C CA . VAL A 1 81 ? 16.792 -8.816 -20.136 1.00 88.62 81 VAL A CA 1
ATOM 664 C C . VAL A 1 81 ? 15.826 -7.738 -20.666 1.00 88.62 81 VAL A C 1
ATOM 666 O O . VAL A 1 81 ? 15.091 -7.128 -19.891 1.00 88.62 81 VAL A O 1
ATOM 669 N N . CYS A 1 82 ? 15.817 -7.481 -21.977 1.00 89.56 82 CYS A N 1
ATOM 670 C CA . CYS A 1 82 ? 14.888 -6.540 -22.607 1.00 89.56 82 CYS A CA 1
ATOM 671 C C . CYS A 1 82 ? 13.467 -7.099 -22.810 1.00 89.56 82 CYS A C 1
ATOM 673 O O . CYS A 1 82 ? 12.570 -6.315 -23.109 1.00 89.56 82 CYS A O 1
ATOM 675 N N . CYS A 1 83 ? 13.261 -8.407 -22.636 1.00 92.56 83 CYS A N 1
ATOM 676 C CA . CYS A 1 83 ? 11.963 -9.073 -22.671 1.00 92.56 83 CYS A CA 1
ATOM 677 C C . CYS A 1 83 ? 11.482 -9.333 -21.236 1.00 92.56 83 CYS A C 1
ATOM 679 O O . CYS A 1 83 ? 12.113 -10.050 -20.457 1.00 92.56 83 CYS A O 1
ATOM 681 N N . TYR A 1 84 ? 10.378 -8.701 -20.856 1.00 93.62 84 TYR A N 1
ATOM 682 C CA . TYR A 1 84 ? 9.808 -8.786 -19.516 1.00 93.62 84 TYR A CA 1
ATOM 683 C C . TYR A 1 84 ? 8.288 -8.657 -19.560 1.00 93.62 84 TYR A C 1
ATOM 685 O O . TYR A 1 84 ? 7.725 -8.024 -20.448 1.00 93.62 84 TYR A O 1
ATOM 693 N N . ASP A 1 85 ? 7.624 -9.198 -18.546 1.00 94.62 85 ASP A N 1
ATOM 694 C CA . ASP A 1 85 ? 6.191 -9.016 -18.358 1.00 94.62 85 ASP A CA 1
ATOM 695 C C . ASP A 1 85 ? 5.910 -7.787 -17.495 1.00 94.62 85 ASP A C 1
ATOM 697 O O . ASP A 1 85 ? 6.563 -7.557 -16.472 1.00 94.62 85 ASP A O 1
ATOM 701 N N . CYS A 1 86 ? 4.880 -7.028 -17.861 1.00 95.00 86 CYS A N 1
ATOM 702 C CA . CYS A 1 86 ? 4.336 -5.975 -17.015 1.00 95.00 86 CYS A CA 1
ATOM 703 C C . CYS A 1 86 ? 3.291 -6.567 -16.076 1.00 95.00 86 CYS A C 1
ATOM 705 O O . CYS A 1 86 ? 2.190 -6.928 -16.491 1.00 95.00 86 CYS A O 1
ATOM 707 N N . VAL A 1 87 ? 3.625 -6.649 -14.791 1.00 95.31 87 VAL A N 1
ATOM 708 C CA . VAL A 1 87 ? 2.730 -7.204 -13.770 1.00 95.31 87 VAL A CA 1
ATOM 709 C C . VAL A 1 87 ? 2.301 -6.116 -12.793 1.00 95.31 87 VAL A C 1
ATOM 711 O O . VAL A 1 87 ? 3.106 -5.241 -12.477 1.00 95.31 87 VAL A O 1
ATOM 714 N N . PRO A 1 88 ? 1.047 -6.115 -12.315 1.00 96.12 88 PRO A N 1
ATOM 715 C CA . PRO A 1 88 ? 0.590 -5.090 -11.387 1.00 96.12 88 PRO A CA 1
ATOM 716 C C . PRO A 1 88 ? 1.391 -5.153 -10.084 1.00 96.12 88 PRO A C 1
ATOM 718 O O . PRO A 1 88 ? 1.784 -6.233 -9.627 1.00 96.12 88 PRO A O 1
ATOM 721 N N . CYS A 1 89 ? 1.622 -3.992 -9.473 1.00 96.12 89 CYS A N 1
ATOM 722 C CA . CYS A 1 89 ? 2.296 -3.918 -8.183 1.00 96.12 89 CYS A CA 1
ATOM 723 C C . CYS A 1 89 ? 1.570 -4.763 -7.118 1.00 96.12 89 CYS A C 1
ATOM 725 O O . CYS A 1 89 ? 0.340 -4.780 -7.085 1.00 96.12 89 CYS A O 1
ATOM 727 N N . PRO A 1 90 ? 2.288 -5.452 -6.213 1.00 94.62 90 PRO A N 1
ATOM 728 C CA . PRO A 1 90 ? 1.663 -6.239 -5.152 1.00 94.62 90 PRO A CA 1
ATOM 729 C C . PRO A 1 90 ? 0.858 -5.375 -4.169 1.00 94.62 90 PRO A C 1
ATOM 731 O O . PRO A 1 90 ? 0.995 -4.148 -4.123 1.00 94.62 90 PRO A O 1
ATOM 734 N N . GLU A 1 91 ? 0.000 -6.019 -3.375 1.00 92.31 91 GLU A N 1
ATOM 735 C CA . GLU A 1 91 ? -0.829 -5.360 -2.357 1.00 92.31 91 GLU A CA 1
ATOM 736 C C . GLU A 1 91 ? -0.016 -4.462 -1.417 1.00 92.31 91 GLU A C 1
ATOM 738 O O . GLU A 1 91 ? 1.070 -4.817 -0.958 1.00 92.31 91 GLU A O 1
ATOM 743 N N . GLY A 1 92 ? -0.549 -3.271 -1.135 1.00 92.75 92 GLY A N 1
ATOM 744 C CA . GLY A 1 92 ? 0.115 -2.279 -0.285 1.00 92.75 92 GLY A CA 1
ATOM 745 C C . GLY A 1 92 ? 1.316 -1.566 -0.923 1.00 92.75 92 GLY A C 1
ATOM 746 O O . GLY A 1 92 ? 2.001 -0.812 -0.227 1.00 92.75 92 GLY A O 1
ATOM 747 N N . THR A 1 93 ? 1.583 -1.773 -2.217 1.00 96.38 93 THR A N 1
ATOM 748 C CA . THR A 1 93 ? 2.679 -1.119 -2.951 1.00 96.38 93 THR A CA 1
ATOM 749 C C . THR A 1 93 ? 2.188 -0.343 -4.175 1.00 96.38 93 THR A C 1
ATOM 751 O O . THR A 1 93 ? 1.078 -0.569 -4.653 1.00 96.38 93 THR A O 1
ATOM 754 N N . PHE A 1 94 ? 3.010 0.586 -4.666 1.00 96.12 94 PHE A N 1
ATOM 755 C CA . PHE A 1 94 ? 2.699 1.475 -5.786 1.00 96.12 94 PHE A CA 1
ATOM 756 C C . PHE A 1 94 ? 3.932 1.744 -6.673 1.00 96.12 94 PHE A C 1
ATOM 758 O O . PHE A 1 94 ? 5.073 1.541 -6.241 1.00 96.12 94 PHE A O 1
ATOM 765 N N . SER A 1 95 ? 3.707 2.225 -7.899 1.00 96.56 95 SER A N 1
ATOM 766 C CA . SER A 1 95 ? 4.745 2.731 -8.810 1.00 96.56 95 SER A CA 1
ATOM 767 C C . SER A 1 95 ? 4.248 3.945 -9.596 1.00 96.56 95 SER A C 1
ATOM 769 O O . SER A 1 95 ? 3.225 3.870 -10.270 1.00 96.56 95 SER A O 1
ATOM 771 N N . THR A 1 96 ? 4.992 5.050 -9.556 1.00 95.12 96 THR A N 1
ATOM 772 C CA . THR A 1 96 ? 4.698 6.268 -10.336 1.00 95.12 96 THR A CA 1
ATOM 773 C C . THR A 1 96 ? 5.444 6.339 -11.662 1.00 95.12 96 THR A C 1
ATOM 775 O O . THR A 1 96 ? 5.076 7.134 -12.521 1.00 95.12 96 THR A O 1
ATOM 778 N N . GLN A 1 97 ? 6.511 5.554 -11.813 1.00 93.25 97 GLN A N 1
ATOM 779 C CA . GLN A 1 97 ? 7.377 5.583 -12.985 1.00 93.25 97 GLN A CA 1
ATOM 780 C C . GLN A 1 97 ? 7.018 4.445 -13.929 1.00 93.25 97 GLN A C 1
ATOM 782 O O . GLN A 1 97 ? 6.652 3.348 -13.493 1.00 93.25 97 GLN A O 1
ATOM 787 N N . GLU A 1 98 ? 7.158 4.723 -15.219 1.00 93.31 98 GLU A N 1
ATOM 788 C CA . GLU A 1 98 ? 7.169 3.688 -16.241 1.00 93.31 98 GLU A CA 1
ATOM 789 C C . GLU A 1 98 ? 8.378 2.781 -16.036 1.00 93.31 98 GLU A C 1
ATOM 791 O O . GLU A 1 98 ? 9.425 3.205 -15.540 1.00 93.31 98 GLU A O 1
ATOM 796 N N . ASP A 1 99 ? 8.229 1.519 -16.420 1.00 91.19 99 ASP A N 1
ATOM 797 C CA . ASP A 1 99 ? 9.352 0.598 -16.502 1.00 91.19 99 ASP A CA 1
ATOM 798 C C . ASP A 1 99 ? 10.134 0.365 -15.193 1.00 91.19 99 ASP A C 1
ATOM 800 O O . ASP A 1 99 ? 11.317 0.007 -15.208 1.00 91.19 99 ASP A O 1
ATOM 804 N N . THR A 1 100 ? 9.470 0.495 -14.039 1.00 92.12 100 THR A N 1
ATOM 805 C CA . THR A 1 100 ? 10.131 0.261 -12.750 1.00 92.12 100 THR A CA 1
ATOM 806 C C . THR A 1 100 ? 10.541 -1.204 -12.573 1.00 92.12 100 THR A C 1
ATOM 808 O O . THR A 1 100 ? 9.788 -2.133 -12.872 1.00 92.12 100 THR A O 1
ATOM 811 N N . GLY A 1 101 ? 11.725 -1.421 -11.995 1.00 91.69 101 GLY A N 1
ATOM 812 C CA . GLY A 1 101 ? 12.179 -2.747 -11.558 1.00 91.69 101 GLY A CA 1
ATOM 813 C C . GLY A 1 101 ? 11.639 -3.162 -10.185 1.00 91.69 101 GLY A C 1
ATOM 814 O O . GLY A 1 101 ? 11.785 -4.314 -9.790 1.00 91.69 101 GLY A O 1
ATOM 815 N N . LYS A 1 102 ? 11.038 -2.233 -9.426 1.00 94.00 102 LYS A N 1
ATOM 816 C CA . LYS A 1 102 ? 10.448 -2.523 -8.111 1.00 94.00 102 LYS A CA 1
ATOM 817 C C . LYS A 1 102 ? 9.319 -1.561 -7.751 1.00 94.00 102 LYS A C 1
ATOM 819 O O . LYS A 1 102 ? 9.411 -0.362 -8.012 1.00 94.00 102 LYS A O 1
ATOM 824 N N . CYS A 1 103 ? 8.297 -2.081 -7.079 1.00 95.75 103 CYS A N 1
ATOM 825 C CA . CYS A 1 103 ? 7.257 -1.268 -6.451 1.00 95.75 103 CYS A CA 1
ATOM 826 C C . CYS A 1 103 ? 7.697 -0.799 -5.061 1.00 95.75 103 CYS A C 1
ATOM 828 O O . CYS A 1 103 ? 8.495 -1.453 -4.384 1.00 95.75 103 CYS A O 1
ATOM 830 N N . ILE A 1 104 ? 7.157 0.334 -4.625 1.00 95.81 104 ILE A N 1
ATOM 831 C CA . ILE A 1 104 ? 7.451 0.945 -3.328 1.00 95.81 104 ILE A CA 1
ATOM 832 C C . ILE A 1 104 ? 6.258 0.713 -2.404 1.00 95.81 104 ILE A C 1
ATOM 834 O O . ILE A 1 104 ? 5.114 0.841 -2.827 1.00 95.81 104 ILE A O 1
ATOM 838 N N . LYS A 1 105 ? 6.496 0.371 -1.136 1.00 96.44 105 LYS A N 1
ATOM 839 C CA . LYS A 1 105 ? 5.420 0.197 -0.151 1.00 96.44 105 LYS A CA 1
ATOM 840 C C . LYS A 1 105 ? 4.823 1.551 0.246 1.00 96.44 105 LYS A C 1
ATOM 842 O O . LYS A 1 105 ? 5.567 2.502 0.486 1.00 96.44 105 LYS A O 1
ATOM 847 N N . CYS A 1 106 ? 3.497 1.632 0.347 1.00 95.44 106 CYS A N 1
ATOM 848 C CA . CYS A 1 106 ? 2.849 2.808 0.920 1.00 95.44 106 CYS A CA 1
ATOM 849 C C . CYS A 1 106 ? 3.164 2.941 2.425 1.00 95.44 106 CYS A C 1
ATOM 851 O O . CYS A 1 106 ? 3.334 1.925 3.107 1.00 95.44 106 CYS A O 1
ATOM 853 N N . PRO A 1 107 ? 3.209 4.176 2.960 1.00 94.81 107 PRO A N 1
ATOM 854 C CA . PRO A 1 107 ? 3.245 4.424 4.401 1.00 94.81 107 PRO A CA 1
ATOM 855 C C . PRO A 1 107 ? 2.088 3.739 5.141 1.00 94.81 107 PRO A C 1
ATOM 857 O O . PRO A 1 107 ? 1.015 3.545 4.569 1.00 94.81 107 PRO A O 1
ATOM 860 N N . ASP A 1 108 ? 2.275 3.404 6.420 1.00 89.62 108 ASP A N 1
ATOM 861 C CA . ASP A 1 108 ? 1.298 2.615 7.187 1.00 89.62 108 ASP A CA 1
ATOM 862 C C . ASP A 1 108 ? -0.063 3.315 7.372 1.00 89.62 108 ASP A C 1
ATOM 864 O O . ASP A 1 108 ? -1.082 2.647 7.556 1.00 89.62 108 ASP A O 1
ATOM 868 N N . ASP A 1 109 ? -0.114 4.644 7.274 1.00 89.06 109 ASP A N 1
ATOM 869 C CA . ASP A 1 109 ? -1.328 5.466 7.323 1.00 89.06 109 ASP A CA 1
ATOM 870 C C . ASP A 1 109 ? -2.075 5.547 5.978 1.00 89.06 109 ASP A C 1
ATOM 872 O O . ASP A 1 109 ? -3.153 6.141 5.901 1.00 89.06 109 ASP A O 1
ATOM 876 N N . LYS A 1 110 ? -1.540 4.937 4.912 1.00 93.56 110 LYS A N 1
ATOM 877 C CA . LYS A 1 110 ? -2.066 5.042 3.544 1.00 93.56 110 LYS A CA 1
ATOM 878 C C . LYS A 1 110 ? -2.269 3.676 2.887 1.00 93.56 110 LYS A C 1
ATOM 880 O O . LYS A 1 110 ? -1.673 2.678 3.284 1.00 93.56 110 LYS A O 1
ATOM 885 N N . TYR A 1 111 ? -3.130 3.628 1.877 1.00 92.44 111 TYR A N 1
ATOM 886 C CA . TYR A 1 111 ? -3.318 2.488 0.979 1.00 92.44 111 TYR A CA 1
ATOM 887 C C . TYR A 1 111 ? -3.049 2.921 -0.468 1.00 92.44 111 TYR A C 1
ATOM 889 O O . TYR A 1 111 ? -3.254 4.092 -0.782 1.00 92.44 111 TYR A O 1
ATOM 897 N N . PRO A 1 112 ? -2.537 2.045 -1.347 1.00 95.25 112 PRO A N 1
ATOM 898 C CA . PRO A 1 112 ? -2.444 2.368 -2.767 1.00 95.25 112 PRO A CA 1
ATOM 899 C C . PRO A 1 112 ? -3.849 2.563 -3.358 1.00 95.25 112 PRO A C 1
ATOM 901 O O . PRO A 1 112 ? -4.793 1.906 -2.924 1.00 95.25 112 PRO A O 1
ATOM 904 N N . ASN A 1 113 ? -3.994 3.464 -4.331 1.00 94.44 113 ASN A N 1
ATOM 905 C CA . ASN A 1 113 ? -5.221 3.562 -5.125 1.00 94.44 113 ASN A CA 1
ATOM 906 C C . ASN A 1 113 ? -5.400 2.326 -6.024 1.00 94.44 113 ASN A C 1
ATOM 908 O O . ASN A 1 113 ? -4.467 1.541 -6.183 1.00 94.44 113 ASN A O 1
ATOM 912 N N . ASP A 1 114 ? -6.566 2.196 -6.658 1.00 92.25 114 ASP A N 1
ATOM 913 C CA . ASP A 1 114 ? -6.898 1.042 -7.509 1.00 92.25 114 ASP A CA 1
ATOM 914 C C . ASP A 1 114 ? -5.874 0.816 -8.636 1.00 92.25 114 ASP A C 1
ATOM 916 O O . ASP A 1 114 ? -5.465 -0.317 -8.889 1.00 92.25 114 ASP A O 1
ATOM 920 N N . ASP A 1 115 ? -5.371 1.901 -9.235 1.00 93.94 115 ASP A N 1
ATOM 921 C CA . ASP A 1 115 ? -4.335 1.843 -10.277 1.00 93.94 115 ASP A CA 1
ATOM 922 C C . ASP A 1 115 ? -2.911 1.636 -9.726 1.00 93.94 115 ASP A C 1
ATOM 924 O O . ASP A 1 115 ? -1.969 1.463 -10.493 1.00 93.94 115 ASP A O 1
ATOM 928 N N . ARG A 1 116 ? -2.717 1.672 -8.401 1.00 94.56 116 ARG A N 1
ATOM 929 C CA . ARG A 1 116 ? -1.416 1.525 -7.714 1.00 94.56 116 ARG A CA 1
ATOM 930 C C . ARG A 1 116 ? -0.361 2.545 -8.152 1.00 94.56 116 ARG A C 1
ATOM 932 O O . ARG A 1 116 ? 0.836 2.263 -8.150 1.00 94.56 116 ARG A O 1
ATOM 939 N N . ILE A 1 117 ? -0.797 3.752 -8.495 1.00 95.81 117 ILE A N 1
ATOM 940 C CA . ILE A 1 117 ? 0.063 4.867 -8.916 1.00 95.81 117 ILE A CA 1
ATOM 941 C C . ILE A 1 117 ? 0.346 5.810 -7.742 1.00 95.81 117 ILE A C 1
ATOM 943 O O . ILE A 1 117 ? 1.377 6.474 -7.705 1.00 95.81 117 ILE A O 1
ATOM 947 N N . GLN A 1 118 ? -0.537 5.861 -6.745 1.00 94.56 118 GLN A N 1
ATOM 948 C CA . GLN A 1 118 ? -0.430 6.784 -5.617 1.00 94.56 118 GLN A CA 1
ATOM 949 C C . GLN A 1 118 ? -0.935 6.164 -4.315 1.00 94.56 118 GLN A C 1
ATOM 951 O O . GLN A 1 118 ? -1.758 5.254 -4.323 1.00 94.56 118 GLN A O 1
ATOM 956 N N . CYS A 1 119 ? -0.474 6.703 -3.185 1.00 95.12 119 CYS A N 1
ATOM 957 C CA . CYS A 1 119 ? -0.947 6.316 -1.859 1.00 95.12 119 CYS A CA 1
ATOM 958 C C . CYS A 1 119 ? -1.986 7.316 -1.342 1.00 95.12 119 CYS A C 1
ATOM 960 O O . CYS A 1 119 ? -1.689 8.502 -1.172 1.00 95.12 119 CYS A O 1
ATOM 962 N N . ILE A 1 120 ? -3.174 6.819 -1.018 1.00 94.31 120 ILE A N 1
ATOM 963 C CA . ILE A 1 120 ? -4.301 7.573 -0.477 1.00 94.31 120 ILE A CA 1
ATOM 964 C C . ILE A 1 120 ? -4.489 7.301 1.027 1.00 94.31 120 ILE A C 1
ATOM 966 O O . ILE A 1 120 ? -4.234 6.188 1.488 1.00 94.31 120 ILE A O 1
ATOM 970 N N . PRO A 1 121 ? -4.872 8.307 1.838 1.00 91.88 121 PRO A N 1
ATOM 971 C CA . PRO A 1 121 ? -4.988 8.150 3.290 1.00 91.88 121 PRO A CA 1
ATOM 972 C C . PRO A 1 121 ? -6.062 7.137 3.681 1.00 91.88 121 PRO A C 1
ATOM 974 O O . PRO A 1 121 ? -7.180 7.205 3.171 1.00 91.88 121 PRO A O 1
ATOM 977 N N . LYS A 1 122 ? -5.756 6.244 4.629 1.00 88.12 122 LYS A N 1
ATOM 978 C CA . LYS A 1 122 ? -6.732 5.297 5.186 1.00 88.12 122 LYS A CA 1
ATOM 979 C C . LYS A 1 122 ? -7.888 6.046 5.844 1.00 88.12 122 LYS A C 1
ATOM 981 O O . LYS A 1 122 ? -7.685 6.985 6.613 1.00 88.12 122 LYS A O 1
ATOM 986 N N . VAL A 1 123 ? -9.111 5.604 5.563 1.00 79.69 123 VAL A N 1
ATOM 987 C CA . VAL A 1 123 ? -10.307 6.157 6.203 1.00 79.69 123 VAL A CA 1
ATOM 988 C C . VAL A 1 123 ? -10.379 5.629 7.632 1.00 79.69 123 VAL A C 1
ATOM 990 O O . VAL A 1 123 ? -10.313 4.423 7.864 1.00 79.69 123 VAL A O 1
ATOM 993 N N . ILE A 1 124 ? -10.511 6.531 8.604 1.00 74.12 124 ILE A N 1
ATOM 994 C CA . ILE A 1 124 ? -10.692 6.153 10.006 1.00 74.12 124 ILE A CA 1
ATOM 995 C C . ILE A 1 124 ? -12.144 5.712 10.185 1.00 74.12 124 ILE A C 1
ATOM 997 O O . ILE A 1 124 ? -13.047 6.543 10.253 1.00 74.12 124 ILE A O 1
ATOM 1001 N N . THR A 1 125 ? -12.370 4.406 10.278 1.00 70.69 125 THR A N 1
ATOM 1002 C CA . THR A 1 125 ? -13.676 3.849 10.638 1.00 70.69 125 THR A CA 1
ATOM 1003 C C . THR A 1 125 ? -13.833 3.852 12.155 1.00 70.69 125 THR A C 1
ATOM 1005 O O . THR A 1 125 ? -12.992 3.310 12.875 1.00 70.69 125 THR A O 1
ATOM 1008 N N . PHE A 1 126 ? -14.910 4.448 12.656 1.00 75.25 126 PHE A N 1
ATOM 1009 C CA . PHE A 1 126 ? -15.263 4.440 14.074 1.00 75.25 126 PHE A CA 1
ATOM 1010 C C . PHE A 1 126 ? -16.762 4.195 14.223 1.00 75.25 126 PHE A C 1
ATOM 1012 O O . PHE A 1 126 ? -17.531 4.619 13.369 1.00 75.25 126 PHE A O 1
ATOM 1019 N N . LEU A 1 127 ? -17.175 3.557 15.323 1.00 70.88 127 LEU A N 1
ATOM 1020 C CA . LEU A 1 127 ? -18.594 3.400 15.640 1.00 70.88 127 LEU A CA 1
ATOM 1021 C C . LEU A 1 127 ? -19.186 4.777 15.949 1.00 70.88 127 LEU A C 1
ATOM 1023 O O . LEU A 1 127 ? -18.906 5.386 16.991 1.00 70.88 127 LEU A O 1
ATOM 1027 N N . SER A 1 128 ? -19.972 5.288 15.009 1.00 74.88 128 SER A N 1
ATOM 1028 C CA . SER A 1 128 ? -20.596 6.600 15.122 1.00 74.88 128 SER A CA 1
ATOM 1029 C C . SER A 1 128 ? -21.967 6.492 15.786 1.00 74.88 128 SER A C 1
ATOM 1031 O O . SER A 1 128 ? -22.734 5.574 15.508 1.00 74.88 128 SER A O 1
ATOM 1033 N N . TYR A 1 129 ? -22.341 7.490 16.594 1.00 70.38 129 TYR A N 1
ATOM 1034 C CA . TYR A 1 129 ? -23.712 7.627 17.116 1.00 70.38 129 TYR A CA 1
ATOM 1035 C C . TYR A 1 129 ? -24.768 7.776 16.011 1.00 70.38 129 TYR A C 1
ATOM 1037 O O . TYR A 1 129 ? -25.957 7.634 16.272 1.00 70.38 129 TYR A O 1
ATOM 1045 N N . LYS A 1 130 ? -24.338 8.102 14.787 1.00 73.12 130 LYS A N 1
ATOM 1046 C CA . LYS A 1 130 ? -25.210 8.243 13.617 1.00 73.12 130 LYS A CA 1
ATOM 1047 C C . LYS A 1 130 ? -25.419 6.929 12.860 1.00 73.12 130 LYS A C 1
ATOM 1049 O O . LYS A 1 130 ? -26.276 6.878 11.986 1.00 73.12 130 LYS A O 1
ATOM 1054 N N . GLU A 1 131 ? -24.644 5.891 13.159 1.00 82.62 131 GLU A N 1
ATOM 1055 C CA . GLU A 1 131 ? -24.799 4.576 12.536 1.00 82.62 131 GLU A CA 1
ATOM 1056 C C . GLU A 1 131 ? -25.844 3.752 13.292 1.00 82.62 131 GLU A C 1
ATOM 1058 O O . GLU A 1 131 ? -25.932 3.815 14.519 1.00 82.62 131 GLU A O 1
ATOM 1063 N N . HIS A 1 132 ? -26.613 2.931 12.573 1.00 86.31 132 HIS A N 1
ATOM 1064 C CA . HIS A 1 132 ? -27.678 2.110 13.163 1.00 86.31 132 HIS A CA 1
ATOM 1065 C C . HIS A 1 132 ? -27.187 1.238 14.323 1.00 86.31 132 HIS A C 1
ATOM 1067 O O . HIS A 1 132 ? -27.832 1.185 15.369 1.00 86.31 132 HIS A O 1
ATOM 1073 N N . LEU A 1 133 ? -26.019 0.607 14.168 1.00 83.69 133 LEU A N 1
ATOM 1074 C CA . LEU A 1 133 ? -25.407 -0.203 15.223 1.00 83.69 133 LEU A CA 1
ATOM 1075 C C . LEU A 1 133 ? -25.102 0.629 16.473 1.00 83.69 133 LEU A C 1
ATOM 1077 O O . LEU A 1 133 ? -25.351 0.171 17.587 1.00 83.69 133 LEU A O 1
ATOM 1081 N N . GLY A 1 134 ? -24.626 1.864 16.296 1.00 84.56 134 GLY A N 1
ATOM 1082 C CA . GLY A 1 134 ? -24.349 2.766 17.407 1.00 84.56 134 GLY A CA 1
ATOM 1083 C C . GLY A 1 134 ? -25.608 3.178 18.160 1.00 84.56 134 GLY A C 1
ATOM 1084 O O . GLY A 1 134 ? -25.634 3.120 19.388 1.00 84.56 134 GLY A O 1
ATOM 1085 N N . ILE A 1 135 ? -26.681 3.503 17.437 1.00 85.88 135 ILE A N 1
ATOM 1086 C CA . ILE A 1 135 ? -27.975 3.858 18.036 1.00 85.88 135 ILE A CA 1
ATOM 1087 C C . ILE A 1 135 ? -28.530 2.691 18.860 1.00 85.88 135 ILE A C 1
ATOM 1089 O O . ILE A 1 135 ? -28.965 2.891 19.997 1.00 85.88 135 ILE A O 1
ATOM 1093 N N . ILE A 1 136 ? -28.491 1.474 18.308 1.00 89.25 136 ILE A N 1
ATOM 1094 C CA . ILE A 1 136 ? -28.989 0.269 18.980 1.00 89.25 136 ILE A CA 1
ATOM 1095 C C . ILE A 1 136 ? -28.203 0.028 20.274 1.00 89.25 136 ILE A C 1
ATOM 1097 O O . ILE A 1 136 ? -28.803 -0.093 21.341 1.00 89.25 136 ILE A O 1
ATOM 1101 N N . LEU A 1 137 ? -26.870 0.025 20.204 1.00 87.75 137 LEU A N 1
ATOM 1102 C CA . LEU A 1 137 ? -26.010 -0.223 21.364 1.00 87.75 137 LEU A CA 1
ATOM 1103 C C . LEU A 1 137 ? -26.217 0.807 22.481 1.00 87.75 137 LEU A C 1
ATOM 1105 O O . LEU A 1 137 ? -26.340 0.427 23.644 1.00 87.75 137 LEU A O 1
ATOM 1109 N N . VAL A 1 138 ? -26.297 2.097 22.141 1.00 87.44 138 VAL A N 1
ATOM 1110 C CA . VAL A 1 138 ? -26.523 3.168 23.126 1.00 87.44 138 VAL A CA 1
ATOM 1111 C C . VAL A 1 138 ? -27.905 3.045 23.761 1.00 87.44 138 VAL A C 1
ATOM 1113 O O . VAL A 1 138 ? -28.037 3.200 24.973 1.00 87.44 138 VAL A O 1
ATOM 1116 N N . SER A 1 139 ? -28.926 2.711 22.969 1.00 89.19 139 SER A N 1
ATOM 1117 C CA . SER A 1 139 ? -30.289 2.519 23.475 1.00 89.19 139 SER A CA 1
ATOM 1118 C C . SER A 1 139 ? -30.354 1.365 24.478 1.00 89.19 139 SER A C 1
ATOM 1120 O O . SER A 1 139 ? -30.880 1.535 25.576 1.00 89.19 139 SER A O 1
ATOM 1122 N N . PHE A 1 140 ? -29.758 0.215 24.150 1.00 91.62 140 PHE A N 1
ATOM 1123 C CA . PHE A 1 140 ? -29.682 -0.925 25.069 1.00 91.62 140 PHE A CA 1
ATOM 1124 C C . PHE A 1 140 ? -28.873 -0.608 26.331 1.00 91.62 140 PHE A C 1
ATOM 1126 O O . PHE A 1 140 ? -29.314 -0.937 27.430 1.00 91.62 140 PHE A O 1
ATOM 1133 N N . ALA A 1 141 ? -27.726 0.062 26.198 1.00 91.38 141 ALA A N 1
ATOM 1134 C CA . ALA A 1 141 ? -26.899 0.454 27.336 1.00 91.38 141 ALA A CA 1
ATOM 1135 C C . ALA A 1 141 ? -27.652 1.379 28.308 1.00 91.38 141 ALA A C 1
ATOM 1137 O O . ALA A 1 141 ? -27.629 1.153 29.517 1.00 91.38 141 ALA A O 1
ATOM 1138 N N . LEU A 1 142 ? -28.376 2.376 27.787 1.00 91.06 142 LEU A N 1
ATOM 1139 C CA . LEU A 1 142 ? -29.199 3.282 28.592 1.00 91.06 142 LEU A CA 1
ATOM 1140 C C . LEU A 1 142 ? -30.345 2.548 29.292 1.00 91.06 142 LEU A C 1
ATOM 1142 O O . LEU A 1 142 ? -30.570 2.769 30.481 1.00 91.06 142 LEU A O 1
ATOM 1146 N N . LEU A 1 143 ? -31.046 1.659 28.584 1.00 94.56 143 LEU A N 1
ATOM 1147 C CA . LEU A 1 143 ? -32.122 0.860 29.172 1.00 94.56 143 LEU A CA 1
ATOM 1148 C C . LEU A 1 143 ? -31.601 -0.000 30.328 1.00 94.56 143 LEU A C 1
ATOM 1150 O O . LEU A 1 143 ? -32.160 0.053 31.421 1.00 94.56 143 LEU A O 1
ATOM 1154 N N . LEU A 1 144 ? -30.500 -0.726 30.118 1.00 93.44 144 LEU A N 1
ATOM 1155 C CA . LEU A 1 144 ? -29.894 -1.584 31.140 1.00 93.44 144 LEU A CA 1
ATOM 1156 C C . LEU A 1 144 ? -29.347 -0.786 32.330 1.00 93.44 144 LEU A C 1
ATOM 1158 O O . LEU A 1 144 ? -29.458 -1.218 33.481 1.00 93.44 144 LEU A O 1
ATOM 1162 N N . PHE A 1 145 ? -28.795 0.400 32.080 1.00 94.44 145 PHE A N 1
ATOM 1163 C CA . PHE A 1 145 ? -28.360 1.311 33.133 1.00 94.44 145 PHE A CA 1
ATOM 1164 C C . PHE A 1 145 ? -29.539 1.760 34.008 1.00 94.44 145 PHE A C 1
ATOM 1166 O O . PHE A 1 145 ? -29.471 1.660 35.234 1.00 94.44 145 PHE A O 1
ATOM 1173 N N . LEU A 1 146 ? -30.649 2.182 33.391 1.00 94.25 146 LEU A N 1
ATOM 1174 C CA . LEU A 1 146 ? -31.855 2.603 34.107 1.00 94.25 146 LEU A CA 1
ATOM 1175 C C . LEU A 1 146 ? -32.473 1.456 34.915 1.00 94.25 146 LEU A C 1
ATOM 1177 O O . LEU A 1 146 ? -32.815 1.650 36.083 1.00 94.25 146 LEU A O 1
ATOM 1181 N N . THR A 1 147 ? -32.578 0.254 34.338 1.00 93.62 147 THR A N 1
ATOM 1182 C CA . THR A 1 147 ? -33.124 -0.910 35.053 1.00 93.62 147 THR A CA 1
ATOM 1183 C C . THR A 1 147 ? -32.254 -1.293 36.243 1.00 93.62 147 THR A C 1
ATOM 1185 O O . THR A 1 147 ? -32.770 -1.522 37.334 1.00 93.62 147 THR A O 1
ATOM 1188 N N . THR A 1 148 ? -30.930 -1.313 36.072 1.00 92.44 148 THR A N 1
ATOM 1189 C CA . THR A 1 148 ? -29.988 -1.666 37.147 1.00 92.44 148 THR A CA 1
ATOM 1190 C C . THR A 1 148 ? -29.986 -0.610 38.251 1.00 92.44 148 THR A C 1
ATOM 1192 O O . THR A 1 148 ? -29.950 -0.950 39.432 1.00 92.44 148 THR A O 1
ATOM 1195 N N . GLY A 1 149 ? -30.109 0.670 37.887 1.00 92.00 149 GLY A N 1
ATOM 1196 C CA . GLY A 1 149 ? -30.246 1.768 38.842 1.00 92.00 149 GLY A CA 1
ATOM 1197 C C . GLY A 1 149 ? -31.526 1.651 39.667 1.00 92.00 149 GLY A C 1
ATOM 1198 O O . GLY A 1 149 ? -31.495 1.826 40.884 1.00 92.00 149 GLY A O 1
ATOM 1199 N N . LEU A 1 150 ? -32.640 1.272 39.035 1.00 92.56 150 LEU A N 1
ATOM 1200 C CA . LEU A 1 150 ? -33.898 1.019 39.735 1.00 92.56 150 LEU A CA 1
ATOM 1201 C C . LEU A 1 150 ? -33.775 -0.158 40.713 1.00 92.56 150 LEU A C 1
ATOM 1203 O O . LEU A 1 150 ? -34.205 -0.038 41.860 1.00 92.56 150 LEU A O 1
ATOM 1207 N N . VAL A 1 151 ? -33.132 -1.258 40.307 1.00 89.31 151 VAL A N 1
ATOM 1208 C CA . VAL A 1 151 ? -32.853 -2.397 41.202 1.00 89.31 151 VAL A CA 1
ATOM 1209 C C . VAL A 1 151 ? -31.983 -1.965 42.384 1.00 89.31 151 VAL A C 1
ATOM 1211 O O . VAL A 1 151 ? -32.294 -2.310 43.522 1.00 89.31 151 VAL A O 1
ATOM 1214 N N . LEU A 1 152 ? -30.945 -1.157 42.153 1.00 88.69 152 LEU A N 1
ATOM 1215 C CA . LEU A 1 152 ? -30.090 -0.636 43.220 1.00 88.69 152 LEU A CA 1
ATOM 1216 C C . LEU A 1 152 ? -30.884 0.221 44.221 1.00 88.69 152 LEU A C 1
ATOM 1218 O O . LEU A 1 152 ? -30.753 0.029 45.428 1.00 88.69 152 LEU A O 1
ATOM 1222 N N . ILE A 1 153 ? -31.757 1.116 43.745 1.00 88.12 153 ILE A N 1
ATOM 1223 C CA . ILE A 1 153 ? -32.631 1.932 44.608 1.00 88.12 153 ILE A CA 1
ATOM 1224 C C . ILE A 1 153 ? -33.547 1.042 45.458 1.00 88.12 153 ILE A C 1
ATOM 1226 O O . ILE A 1 153 ? -33.719 1.288 46.654 1.00 88.12 153 ILE A O 1
ATOM 1230 N N . VAL A 1 154 ? -34.115 -0.011 44.863 1.00 86.81 154 VAL A N 1
ATOM 1231 C CA . VAL A 1 154 ? -34.940 -0.997 45.577 1.00 86.81 154 VAL A CA 1
ATOM 1232 C C . VAL A 1 154 ? -34.112 -1.711 46.651 1.00 86.81 154 VAL A C 1
ATOM 1234 O O . VAL A 1 154 ? -34.566 -1.802 47.789 1.00 86.81 154 VAL A O 1
ATOM 1237 N N . PHE A 1 155 ? -32.885 -2.141 46.349 1.00 81.44 155 PHE A N 1
ATOM 1238 C CA . PHE A 1 155 ? -31.979 -2.767 47.324 1.00 81.44 155 PHE A CA 1
ATOM 1239 C C . PHE A 1 155 ? -31.618 -1.839 48.495 1.00 81.44 155 PHE A C 1
ATOM 1241 O O . PHE A 1 155 ? -31.530 -2.302 49.634 1.00 81.44 155 PHE A O 1
ATOM 1248 N N . ILE A 1 156 ? -31.460 -0.533 48.245 1.00 82.31 156 ILE A N 1
ATOM 1249 C CA . ILE A 1 156 ? -31.237 0.480 49.292 1.00 82.31 156 ILE A CA 1
ATOM 1250 C C . ILE A 1 156 ? -32.476 0.630 50.168 1.00 82.31 156 ILE A C 1
ATOM 1252 O O . ILE A 1 156 ? -32.378 0.576 51.394 1.00 82.31 156 ILE A O 1
ATOM 1256 N N . LYS A 1 157 ? -33.651 0.773 49.549 1.00 82.56 157 LYS A N 1
ATOM 1257 C CA . LYS A 1 157 ? -34.910 1.013 50.261 1.00 82.56 157 LYS A CA 1
ATOM 1258 C C . LYS A 1 157 ? -35.391 -0.203 51.060 1.00 82.56 157 LYS A C 1
ATOM 1260 O O . LYS A 1 157 ? -35.924 -0.038 52.152 1.00 82.56 157 LYS A O 1
ATOM 1265 N N . TYR A 1 158 ? -35.194 -1.410 50.533 1.00 79.12 158 TYR A N 1
ATOM 1266 C CA . TYR A 1 158 ? -35.639 -2.675 51.128 1.00 79.12 158 TYR A CA 1
ATOM 1267 C C . TYR A 1 158 ? -34.483 -3.492 51.722 1.00 79.12 158 TYR A C 1
ATOM 1269 O O . TYR A 1 158 ? -34.569 -4.717 51.820 1.00 79.12 158 TY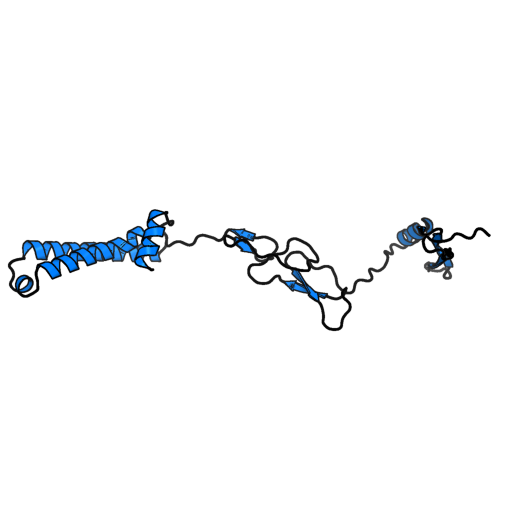R A O 1
ATOM 1277 N N . GLY A 1 159 ? -33.406 -2.827 52.145 1.00 66.00 159 GLY A N 1
ATOM 1278 C CA . GLY A 1 159 ? -32.183 -3.475 52.627 1.00 66.00 159 GLY A CA 1
ATOM 1279 C C . GLY A 1 159 ? -32.340 -4.372 53.864 1.00 66.00 159 GLY A C 1
ATOM 1280 O O . GLY A 1 159 ? -31.445 -5.162 54.144 1.00 66.00 159 GLY A O 1
ATOM 1281 N N . GLU A 1 160 ? -33.469 -4.289 54.577 1.00 62.28 160 GLU A N 1
ATOM 1282 C CA . GLU A 1 160 ? -33.815 -5.166 55.711 1.00 62.28 160 GLU A CA 1
ATOM 1283 C C . GLU A 1 160 ? -34.700 -6.366 55.327 1.00 62.28 160 GLU A C 1
ATOM 1285 O O . GLU A 1 160 ? -35.112 -7.136 56.193 1.00 62.28 160 GLU A O 1
ATOM 1290 N N . THR A 1 161 ? -35.011 -6.555 54.041 1.00 64.75 161 THR A N 1
ATOM 1291 C CA . THR A 1 161 ? -35.760 -7.740 53.603 1.00 64.75 161 THR A CA 1
ATOM 1292 C C . THR A 1 161 ? -34.905 -9.005 53.740 1.00 64.75 161 THR A C 1
ATOM 1294 O O . THR A 1 161 ? -33.703 -8.978 53.453 1.00 64.75 161 THR A O 1
ATOM 1297 N N . PRO A 1 162 ? -35.499 -10.145 54.146 1.00 56.03 162 PRO A N 1
ATOM 1298 C CA . PRO A 1 162 ? -34.760 -11.386 54.390 1.00 56.03 162 PRO A CA 1
ATOM 1299 C C . PRO A 1 162 ? -34.001 -11.880 53.149 1.00 56.03 162 PRO A C 1
ATOM 1301 O O . PRO A 1 162 ? -32.975 -12.532 53.291 1.00 56.03 162 PRO A O 1
ATOM 1304 N N . LEU A 1 163 ? -34.437 -11.497 51.943 1.00 61.59 163 LEU A N 1
ATOM 1305 C CA . LEU A 1 163 ? -33.757 -11.790 50.679 1.00 61.59 163 LEU A CA 1
ATOM 1306 C C . LEU A 1 163 ? -32.384 -11.091 50.556 1.00 61.59 163 LEU A C 1
ATOM 1308 O O . LEU A 1 163 ? -31.406 -11.719 50.162 1.00 61.59 163 LEU A O 1
ATOM 1312 N N . VAL A 1 164 ? -32.297 -9.804 50.919 1.00 61.34 164 VAL A N 1
ATOM 1313 C CA . VAL A 1 164 ? -31.055 -9.003 50.843 1.00 61.34 164 VAL A CA 1
ATOM 1314 C C . VAL A 1 164 ? -30.104 -9.331 51.993 1.00 61.34 164 VAL A C 1
ATOM 1316 O O . VAL A 1 164 ? -28.902 -9.143 51.861 1.00 61.34 164 VAL A O 1
ATOM 1319 N N . LYS A 1 165 ? -30.641 -9.829 53.110 1.00 58.94 165 LYS A N 1
ATOM 1320 C CA . LYS A 1 165 ? -29.889 -10.208 54.314 1.00 58.94 165 LYS A CA 1
ATOM 1321 C C . LYS A 1 165 ? -29.360 -11.647 54.260 1.00 58.94 165 LYS A C 1
ATOM 1323 O O . LYS A 1 165 ? -28.329 -11.934 54.856 1.00 58.94 165 LYS A O 1
ATOM 1328 N N . ALA A 1 166 ? -30.070 -12.538 53.559 1.00 61.59 166 ALA A N 1
ATOM 1329 C CA . ALA A 1 166 ? -29.622 -13.903 53.275 1.00 61.59 166 ALA A CA 1
ATOM 1330 C C . ALA A 1 166 ? -28.508 -13.938 52.221 1.00 61.59 166 ALA A C 1
ATOM 1332 O O . ALA A 1 166 ? -27.645 -14.812 52.263 1.00 61.59 166 ALA A O 1
ATOM 1333 N N . ASN A 1 167 ? -28.515 -12.982 51.290 1.00 67.06 167 ASN A N 1
ATOM 1334 C CA . ASN A 1 167 ? -27.377 -12.731 50.418 1.00 67.06 167 ASN A CA 1
ATOM 1335 C C . ASN A 1 167 ? -26.395 -11.768 51.108 1.00 67.06 167 ASN A C 1
ATOM 1337 O O . ASN A 1 167 ? -26.787 -10.975 51.959 1.00 67.06 167 ASN A O 1
ATOM 1341 N N . ASN A 1 168 ? -25.110 -11.805 50.761 1.00 74.00 168 ASN A N 1
ATOM 1342 C CA . ASN A 1 168 ? -24.158 -10.857 51.333 1.00 74.00 168 ASN A CA 1
ATOM 1343 C C . ASN A 1 168 ? -24.467 -9.448 50.783 1.00 74.00 168 ASN A C 1
ATOM 1345 O O . ASN A 1 168 ? -24.310 -9.187 49.583 1.00 74.00 168 ASN A O 1
ATOM 1349 N N . ARG A 1 169 ? -24.968 -8.563 51.657 1.00 75.19 169 ARG A N 1
ATOM 1350 C CA . ARG A 1 169 ? -25.453 -7.218 51.307 1.00 75.19 169 ARG A CA 1
ATOM 1351 C C . ARG A 1 169 ? -24.360 -6.412 50.605 1.00 75.19 169 ARG A C 1
ATOM 1353 O O . ARG A 1 169 ? -24.617 -5.865 49.535 1.00 75.19 169 ARG A O 1
ATOM 1360 N N . ASP A 1 170 ? -23.139 -6.435 51.134 1.00 79.31 170 ASP A N 1
ATOM 1361 C CA . ASP A 1 170 ? -21.996 -5.699 50.581 1.00 79.31 170 ASP A CA 1
ATOM 1362 C C . ASP A 1 170 ? -21.597 -6.219 49.196 1.00 79.31 170 ASP A C 1
ATOM 1364 O O . ASP A 1 170 ? -21.389 -5.434 48.270 1.00 79.31 170 ASP A O 1
ATOM 1368 N N . LEU A 1 171 ? -21.578 -7.544 49.013 1.00 83.38 171 LEU A N 1
ATOM 1369 C CA . LEU A 1 171 ? -21.280 -8.157 47.716 1.00 83.38 171 LEU A CA 1
ATOM 1370 C C . LEU A 1 171 ? -22.321 -7.762 46.662 1.00 83.38 171 LEU A C 1
ATOM 1372 O O . LEU A 1 171 ? -21.966 -7.404 45.541 1.00 83.38 171 LEU A O 1
ATOM 1376 N N . SER A 1 172 ? -23.604 -7.784 47.028 1.00 85.62 172 SER A N 1
ATOM 1377 C CA . SER A 1 172 ? -24.695 -7.409 46.121 1.00 85.62 172 SER A CA 1
ATOM 1378 C C . SER A 1 172 ? -24.588 -5.942 45.690 1.00 85.62 172 SER A C 1
ATOM 1380 O O . SER A 1 172 ? -24.751 -5.640 44.507 1.00 85.62 172 SER A O 1
ATOM 1382 N N . TYR A 1 173 ? -24.243 -5.036 46.615 1.00 84.44 173 TYR A N 1
ATOM 1383 C CA . TYR A 1 173 ? -23.974 -3.630 46.297 1.00 84.44 173 TYR A CA 1
ATOM 1384 C C . TYR A 1 173 ? -22.803 -3.463 45.333 1.00 84.44 173 TYR A C 1
ATOM 1386 O O . TYR A 1 173 ? -22.935 -2.762 44.330 1.00 84.44 173 TYR A O 1
ATOM 1394 N N . ILE A 1 174 ? -21.677 -4.127 45.609 1.00 88.38 174 ILE A N 1
ATOM 1395 C CA . ILE A 1 174 ? -20.484 -4.068 44.757 1.00 88.38 174 ILE A CA 1
ATOM 1396 C C . ILE A 1 174 ? -20.812 -4.557 43.342 1.00 88.38 174 ILE A C 1
ATOM 1398 O O . ILE A 1 174 ? -20.426 -3.911 42.365 1.00 88.38 174 ILE A O 1
ATOM 1402 N N . LEU A 1 175 ? -21.568 -5.651 43.213 1.00 89.12 175 LEU A N 1
ATOM 1403 C CA . LEU A 1 175 ? -21.979 -6.193 41.916 1.00 89.12 175 LEU A CA 1
ATOM 1404 C C . LEU A 1 175 ? -22.888 -5.229 41.143 1.00 89.12 175 LEU A C 1
ATOM 1406 O O . LEU A 1 175 ? -22.642 -4.978 39.965 1.00 89.12 175 LEU A O 1
ATOM 1410 N N . LEU A 1 176 ? -23.902 -4.652 41.795 1.00 89.50 176 LEU A N 1
ATOM 1411 C CA . LEU A 1 176 ? -24.820 -3.687 41.174 1.00 89.50 176 LEU A CA 1
ATOM 1412 C C . LEU A 1 176 ? -24.095 -2.420 40.702 1.00 89.50 176 LEU A C 1
ATOM 1414 O O . LEU A 1 176 ? -24.335 -1.948 39.590 1.00 89.50 176 LEU A O 1
ATOM 1418 N N . VAL A 1 177 ? -23.181 -1.888 41.517 1.00 88.94 177 VAL A N 1
ATOM 1419 C CA . VAL A 1 177 ? -22.358 -0.725 41.148 1.00 88.94 177 VAL A CA 1
ATOM 1420 C C . VAL A 1 177 ? -21.424 -1.064 39.986 1.00 88.94 177 VAL A C 1
ATOM 1422 O O . VAL A 1 177 ? -21.313 -0.284 39.042 1.00 88.94 177 VAL A O 1
ATOM 1425 N N . SER A 1 178 ? -20.802 -2.244 40.006 1.00 91.69 178 SER A N 1
ATOM 1426 C CA . SER A 1 178 ? -19.936 -2.701 38.913 1.00 91.69 178 SER A CA 1
ATOM 1427 C C . SER A 1 178 ? -20.716 -2.837 37.603 1.00 91.69 178 SER A C 1
ATOM 1429 O O . SER A 1 178 ? -20.275 -2.331 36.576 1.00 91.69 178 SER A O 1
ATOM 1431 N N . LEU A 1 179 ? -21.916 -3.428 37.640 1.00 90.94 179 LEU A N 1
ATOM 1432 C CA . LEU A 1 179 ? -22.805 -3.547 36.480 1.00 90.94 179 LEU A CA 1
ATOM 1433 C C . LEU A 1 179 ? -23.207 -2.183 35.906 1.00 90.94 179 LEU A C 1
ATOM 1435 O O . LEU A 1 179 ? -23.178 -2.003 34.690 1.00 90.94 179 LEU A O 1
ATOM 1439 N N . LEU A 1 180 ? -23.527 -1.203 36.758 1.00 90.19 180 LEU A N 1
ATOM 1440 C CA . LEU A 1 180 ? -23.819 0.166 36.317 1.00 90.19 180 LEU A CA 1
ATOM 1441 C C . LEU A 1 180 ? -22.639 0.784 35.556 1.00 90.19 180 LEU A C 1
ATOM 1443 O O . LEU A 1 180 ? -22.831 1.346 34.477 1.00 90.19 180 LEU A O 1
ATOM 1447 N N . LEU A 1 181 ? -21.420 0.649 36.086 1.00 87.88 181 LEU A N 1
ATOM 1448 C CA . LEU A 1 181 ? -20.206 1.129 35.421 1.00 87.88 181 LEU A CA 1
ATOM 1449 C C . LEU A 1 181 ? -19.952 0.383 34.102 1.00 87.88 181 LEU A C 1
ATOM 1451 O O . LEU A 1 181 ? -19.598 1.009 33.101 1.00 87.88 181 LEU A O 1
ATOM 1455 N N . CYS A 1 182 ? -20.203 -0.928 34.065 1.00 87.81 182 CYS A N 1
ATOM 1456 C CA . CYS A 1 182 ? -20.101 -1.732 32.850 1.00 87.81 182 CYS A CA 1
ATOM 1457 C C . CYS A 1 182 ? -21.065 -1.251 31.761 1.00 87.81 182 CYS A C 1
ATOM 1459 O O . CYS A 1 182 ? -20.630 -1.099 30.622 1.00 87.81 182 CYS A O 1
ATOM 1461 N N . PHE A 1 183 ? -22.328 -0.954 32.083 1.00 88.31 183 PHE A N 1
ATOM 1462 C CA . PHE A 1 183 ? -23.297 -0.445 31.102 1.00 88.31 183 PHE A CA 1
ATOM 1463 C C . PHE A 1 183 ? -22.986 0.977 30.617 1.00 88.31 183 PHE A C 1
ATOM 1465 O O . PHE A 1 183 ? -23.359 1.331 29.502 1.00 88.31 183 PHE A O 1
ATOM 1472 N N . LEU A 1 184 ? -22.257 1.779 31.398 1.00 82.88 184 LEU A N 1
ATOM 1473 C CA . LEU A 1 184 ? -21.778 3.100 30.974 1.00 82.88 184 LEU A CA 1
ATOM 1474 C C . LEU A 1 184 ? -20.499 3.042 30.125 1.00 82.88 184 LEU A C 1
ATOM 1476 O O . LEU A 1 184 ? -20.242 3.962 29.348 1.00 82.88 184 LEU A O 1
ATOM 1480 N N . SER A 1 185 ? -19.702 1.977 30.240 1.00 80.19 185 SER A N 1
ATOM 1481 C CA . SER A 1 185 ? -18.417 1.848 29.539 1.00 80.19 185 SER A CA 1
ATOM 1482 C C . SER A 1 185 ? -18.484 1.965 28.003 1.00 80.19 185 SER A C 1
ATOM 1484 O O . SER A 1 185 ? -17.617 2.642 27.441 1.00 80.19 185 SER A O 1
ATOM 1486 N N . PRO A 1 186 ? -19.500 1.430 27.287 1.00 76.56 186 PRO A N 1
ATOM 1487 C CA . PRO A 1 186 ? -19.577 1.541 25.834 1.00 76.56 186 PRO A CA 1
ATOM 1488 C C . PRO A 1 186 ? -19.730 2.998 25.399 1.00 76.56 186 PRO A C 1
ATOM 1490 O O . PRO A 1 186 ? -19.130 3.393 24.406 1.00 76.56 186 PRO A O 1
ATOM 1493 N N . SER A 1 187 ? -20.451 3.818 26.177 1.00 75.00 187 SER A N 1
ATOM 1494 C CA . SER A 1 187 ? -20.684 5.246 25.913 1.00 75.00 187 SER A CA 1
ATOM 1495 C C . SER A 1 187 ? -19.389 6.051 25.785 1.00 75.00 187 SER A C 1
ATOM 1497 O O . SER A 1 187 ? -19.346 6.998 25.007 1.00 75.00 187 SER A O 1
ATOM 1499 N N . PHE A 1 188 ? -18.316 5.658 26.480 1.00 71.62 188 PHE A N 1
ATOM 1500 C CA . PHE A 1 188 ? -17.000 6.299 26.359 1.00 71.62 188 PHE A CA 1
ATOM 1501 C C . PHE A 1 188 ? -16.246 5.916 25.077 1.00 71.62 188 PHE A C 1
ATOM 1503 O O . PHE A 1 188 ? -15.301 6.610 24.695 1.00 71.62 188 PHE A O 1
ATOM 1510 N N . PHE A 1 189 ? -16.648 4.830 24.412 1.00 67.88 189 PHE A N 1
ATOM 1511 C CA . PHE A 1 189 ? -16.012 4.306 23.204 1.00 67.88 189 PHE A CA 1
ATOM 1512 C C . PHE A 1 189 ? -16.671 4.737 21.892 1.00 67.88 189 PHE A C 1
ATOM 1514 O O . PHE A 1 189 ? -16.109 4.439 20.835 1.00 67.88 189 PHE A O 1
ATOM 1521 N N . PHE A 1 190 ? -17.806 5.435 21.941 1.00 71.75 190 PHE A N 1
ATOM 1522 C CA . PHE A 1 190 ? -18.479 5.958 20.753 1.00 71.75 190 PHE A CA 1
ATOM 1523 C C . PHE A 1 190 ? -17.895 7.301 20.300 1.00 71.75 190 PHE A C 1
ATOM 1525 O O . PHE A 1 190 ? -17.589 8.181 21.106 1.00 71.75 190 PHE A O 1
ATOM 1532 N N . GLY A 1 191 ? -17.788 7.479 18.982 1.00 70.06 191 GLY A N 1
ATOM 1533 C CA . GLY A 1 191 ? -17.204 8.670 18.363 1.00 70.06 191 GLY A CA 1
ATOM 1534 C C . GLY A 1 191 ? -15.708 8.543 18.051 1.00 70.06 191 GLY A C 1
ATOM 1535 O O . GLY A 1 191 ? -15.108 7.473 18.158 1.00 70.06 191 GLY A O 1
ATOM 1536 N N . GLN A 1 192 ? -15.104 9.647 17.599 1.00 69.56 192 GLN A N 1
ATOM 1537 C CA . GLN A 1 192 ? -13.705 9.652 17.169 1.00 69.56 192 GLN A CA 1
ATOM 1538 C C . GLN A 1 192 ? -12.776 9.392 18.370 1.00 69.56 192 GLN A C 1
ATOM 1540 O O . GLN A 1 192 ? -12.902 10.083 19.389 1.00 69.56 192 GLN A O 1
ATOM 1545 N N . PRO A 1 193 ? -11.836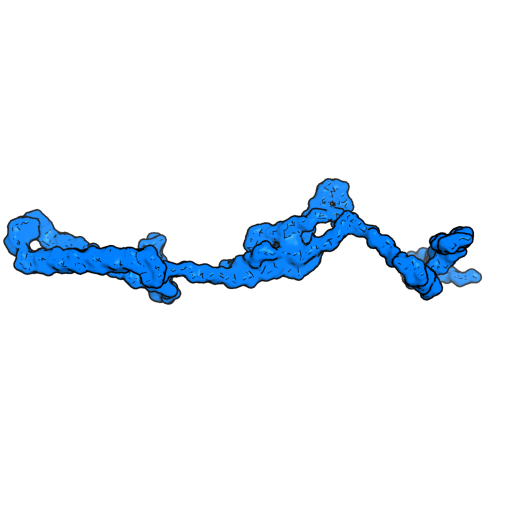 8.432 18.275 1.00 67.88 193 PRO A N 1
ATOM 1546 C CA . PRO A 1 193 ? -10.957 8.093 19.386 1.00 67.88 193 PRO A CA 1
ATOM 1547 C C . PRO A 1 193 ? -10.134 9.314 19.812 1.00 67.88 193 PRO A C 1
ATOM 1549 O O . PRO A 1 193 ? -9.342 9.858 19.043 1.00 67.88 193 PRO A O 1
ATOM 1552 N N . ARG A 1 194 ? -10.326 9.752 21.060 1.00 68.94 194 ARG A N 1
ATOM 1553 C CA . ARG A 1 194 ? -9.483 10.762 21.717 1.00 68.94 194 ARG A CA 1
ATOM 1554 C C . ARG A 1 194 ? -8.369 10.067 22.498 1.00 68.94 194 ARG A C 1
ATOM 1556 O O . ARG A 1 194 ? -8.492 8.893 22.839 1.00 68.94 194 ARG A O 1
ATOM 1563 N N . LYS A 1 195 ? -7.297 10.794 22.839 1.00 71.12 195 LYS A 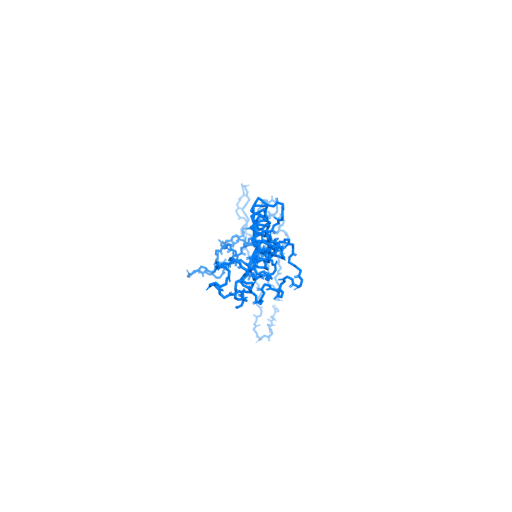N 1
ATOM 1564 C CA . LYS A 1 195 ? -6.149 10.245 23.594 1.00 71.12 195 LYS A CA 1
ATOM 1565 C C . LYS A 1 195 ? -6.580 9.482 24.859 1.00 71.12 195 LYS A C 1
ATOM 1567 O O . LYS A 1 195 ? -6.110 8.375 25.081 1.00 71.12 195 LYS A O 1
ATOM 1572 N N . ALA A 1 196 ? -7.527 10.028 25.626 1.00 67.75 196 ALA A N 1
ATOM 1573 C CA . ALA A 1 196 ? -8.069 9.377 26.823 1.00 67.75 196 ALA A CA 1
ATOM 1574 C C . ALA A 1 196 ? -8.788 8.052 26.506 1.00 67.75 196 ALA A C 1
ATOM 1576 O O . ALA A 1 196 ? -8.550 7.043 27.160 1.00 67.75 196 ALA A O 1
ATOM 1577 N N . THR A 1 197 ? -9.614 8.034 25.458 1.00 69.06 197 THR A N 1
ATOM 1578 C CA . THR A 1 197 ? -10.321 6.833 24.998 1.00 69.06 197 THR A CA 1
ATOM 1579 C C . THR A 1 197 ? -9.353 5.762 24.492 1.00 69.06 197 THR A C 1
ATOM 1581 O O . THR A 1 197 ? -9.584 4.577 24.707 1.00 69.06 197 THR A O 1
ATOM 1584 N N . CYS A 1 198 ? -8.253 6.165 23.847 1.00 72.69 198 CYS A N 1
ATOM 1585 C CA . CYS A 1 198 ? -7.213 5.249 23.379 1.00 72.69 198 CYS A CA 1
ATOM 1586 C C . CYS A 1 198 ? -6.510 4.546 24.549 1.00 72.69 198 CYS A C 1
ATOM 1588 O O . CYS A 1 198 ? -6.369 3.326 24.529 1.00 72.69 198 CYS A O 1
ATOM 1590 N N . LEU A 1 199 ? -6.137 5.299 25.589 1.00 72.19 199 LEU A N 1
ATOM 1591 C CA . LEU A 1 199 ? -5.527 4.739 26.799 1.00 72.19 199 LEU A CA 1
ATOM 1592 C C . LEU A 1 199 ? -6.496 3.808 27.541 1.00 72.19 199 LEU A C 1
ATOM 1594 O O . LEU A 1 199 ? -6.107 2.712 27.932 1.00 72.19 199 LEU A O 1
ATOM 1598 N N . LEU A 1 200 ? -7.772 4.195 27.654 1.00 66.19 200 LEU A N 1
ATOM 1599 C CA . LEU A 1 200 ? -8.805 3.350 28.261 1.00 66.19 200 LEU A CA 1
ATOM 1600 C C . LEU A 1 200 ? -9.056 2.055 27.470 1.00 66.19 200 LEU A C 1
ATOM 1602 O O . LEU A 1 200 ? -9.255 1.009 28.084 1.00 66.19 200 LEU A O 1
ATOM 1606 N N . ARG A 1 201 ? -9.014 2.079 26.123 1.00 64.00 201 ARG A N 1
ATOM 1607 C CA . ARG A 1 201 ? -9.085 0.838 25.317 1.00 64.00 201 ARG A CA 1
ATOM 1608 C C . ARG A 1 201 ? -7.935 -0.091 25.653 1.00 64.00 201 ARG A C 1
ATOM 1610 O O . ARG A 1 201 ? -8.157 -1.282 25.825 1.00 64.00 201 ARG A O 1
ATOM 1617 N N . GLN A 1 202 ? -6.730 0.456 25.753 1.00 67.94 202 GLN A N 1
ATOM 1618 C CA . GLN A 1 202 ? -5.538 -0.337 26.006 1.00 67.94 202 GLN A CA 1
ATOM 1619 C C . GLN A 1 202 ? -5.585 -1.011 27.380 1.00 67.94 202 GLN A C 1
ATOM 1621 O O . GLN A 1 202 ? -5.164 -2.145 27.499 1.00 67.94 202 GLN A O 1
ATOM 1626 N N . THR A 1 203 ? -6.154 -0.377 28.405 1.00 67.38 203 THR A N 1
ATOM 1627 C CA . THR A 1 203 ? -6.267 -1.003 29.733 1.00 67.38 203 THR A CA 1
ATOM 1628 C C . THR A 1 203 ? -7.386 -2.039 29.841 1.00 67.38 203 THR A C 1
ATOM 1630 O O . THR A 1 203 ? -7.294 -2.937 30.666 1.00 67.38 203 THR A O 1
ATOM 1633 N N . VAL A 1 204 ? -8.456 -1.902 29.050 1.00 61.38 204 VAL A N 1
ATOM 1634 C CA . VAL A 1 204 ? -9.623 -2.805 29.103 1.00 61.38 204 VAL A CA 1
ATOM 1635 C C . VAL A 1 204 ? -9.451 -4.028 28.190 1.00 61.38 204 VAL A C 1
ATOM 1637 O O . VAL A 1 204 ? -10.052 -5.063 28.458 1.00 61.38 204 VAL A O 1
ATOM 1640 N N . PHE A 1 205 ? -8.639 -3.920 27.131 1.00 57.66 205 PHE A N 1
ATOM 1641 C CA . PHE A 1 205 ? -8.439 -4.969 26.118 1.00 57.66 205 PHE A CA 1
ATOM 1642 C C . PHE A 1 205 ? -6.982 -5.457 25.982 1.00 57.66 205 PHE A C 1
ATOM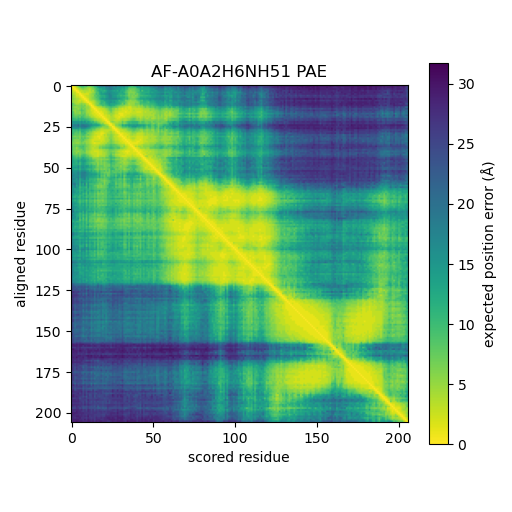 1644 O O . PHE A 1 205 ? -6.667 -6.117 24.990 1.00 57.66 205 PHE A O 1
ATOM 1651 N N . SER A 1 206 ? -6.094 -5.110 26.922 1.00 46.97 206 SER A N 1
ATOM 1652 C CA . SER A 1 206 ? -4.746 -5.699 27.015 1.00 46.97 206 SER A CA 1
ATOM 1653 C C . SER A 1 206 ? -4.739 -7.003 27.799 1.00 46.97 206 SER A C 1
ATOM 1655 O O . SER A 1 206 ? -5.663 -7.228 28.608 1.00 46.97 206 SER A O 1
#

Sequence (206 aa):
FKLYMDPNGEVAADLGIWGYLILPRDDPRKERLAYFERQRFTIRQYALSQLKLLNKSFPQSECVESCRPGFVKRAQEGEPVCCYDCVPCPEGTFSTQEDTGKCIKCPDDKYPNDDRIQCIPKVITFLSYKEHLGIILVSFALLLFLTTGLVLIVFIKYGETPLVKANNRDLSYILLVSLLLCFLSPSFFFGQPRKATCLLRQTVFS

Solvent-accessible surface area (backbone atoms only — not comparable to full-atom values): 12125 Å² total; per-residue (Å²): 138,86,87,46,64,46,100,85,69,46,75,59,73,70,46,79,41,69,46,74,48,79,50,96,95,54,78,70,41,80,41,75,39,30,36,33,48,92,95,39,81,44,72,40,66,68,51,56,52,52,32,59,74,66,73,48,74,82,82,82,92,64,81,49,81,84,30,53,50,10,23,22,54,38,80,44,89,94,54,59,92,74,34,51,45,68,39,72,41,58,90,57,19,22,20,74,46,60,60,26,80,65,61,46,71,42,58,91,68,33,37,41,42,96,67,13,47,47,67,41,75,59,80,87,84,62,60,33,73,87,38,71,70,35,45,52,52,52,52,51,28,51,51,53,31,53,54,52,50,51,52,50,53,47,49,64,75,48,50,85,38,69,72,44,64,74,40,63,54,69,59,52,50,53,50,52,54,50,50,44,53,56,39,50,49,62,68,66,64,53,38,82,84,45,74,69,44,52,55,51,47,51,72,75,73,105

Mean predicted aligned error: 13.84 Å

Secondary structure (DSSP, 8-state):
----B-TTSPBPPPEEEEEEE--TTSPPEEEEEEEEETTEEEE-HHHHHHHHHTT-PPPP--SSPPPPTTEEEEEPTTS-TT-EEEEEPPTTEE--STT-SS-EEPPTTEEE-TTSSSEEEPP-----TTSHHHHHHHHHHHHHHHHHHHHHHHHHHTTTSHHHHHS-HHHHHHHHHHHHHHHHGGGGGSSSPPHHHHHHHHHHH-